Protein AF-A0A8J5GT29-F1 (afdb_monomer)

Mean predicted aligned error: 20.2 Å

Organism: Zingiber officinale (NCBI:txid94328)

Secondary structure (DSSP, 8-state):
------------------------------------S----TTHHHHHHHHHHHHHHHHHHHHHHHHHHHHHHHHHHHHHHHHHHTT----SSHHHHHHHHHHHHHHHHHHHHHHHHHHHHHHHHHHHHHHHHHHHHHHHHHHHHHHHTPPPPHHHHHHHHHHHHHHHHHHHHHHHHHHHHHHHHHHHHHHHTTSSSP--S--GGG--SS--HHHHHHHHHHHHHHHHHHHHHHHHHHHHHHHHHHHHS--------HHHHHHHHHHHHH----------------SS-HHHHHHHHHHHHTT-

InterPro domains:
  IPR010746 Commelina yellow mottle virus, Orf1 [PF07028] (106-185)

Solvent-accessible surface area (backbone atoms only — not comparable to full-atom values): 18582 Å² total; per-residue (Å²): 136,90,85,87,83,86,88,86,89,81,86,81,81,81,78,83,78,79,77,83,72,76,82,81,86,76,77,79,84,76,68,82,76,76,70,90,65,74,90,80,69,84,51,63,68,58,54,51,49,52,51,53,50,53,54,49,53,50,53,52,51,54,51,51,52,51,53,52,52,53,52,48,52,53,48,52,51,52,51,53,48,55,58,51,52,76,75,52,88,81,89,79,75,64,76,77,52,50,60,58,53,52,51,51,52,51,51,54,50,52,53,49,54,51,50,54,52,51,52,54,52,50,52,52,52,52,51,53,50,52,50,51,51,54,50,51,52,51,49,52,52,50,52,50,51,52,60,74,64,50,75,74,49,73,65,59,46,52,54,47,49,52,54,60,66,47,51,60,57,54,51,51,53,50,50,51,52,52,52,52,54,49,52,52,50,52,29,41,58,62,33,34,77,76,49,72,78,50,40,70,100,66,60,61,88,75,58,85,79,84,67,56,55,67,58,50,52,52,38,29,49,51,33,51,51,48,47,50,52,57,49,49,58,49,48,54,54,46,52,53,50,50,52,51,50,53,63,72,55,56,82,80,77,72,73,69,59,66,67,59,58,48,53,50,50,53,55,52,62,72,58,63,81,78,71,80,79,79,76,74,91,66,84,82,85,66,99,60,65,70,69,56,57,54,52,51,53,53,57,56,66,75,74,110

Sequence (304 aa):
MGGSNSTASGQAQQQSSFISGEPYHFLAQYKEVSCSHGPWVCTTHEEDARRHFADIEKTVADQLIHNILELKLIHDIKEADFSIRGEHSKGLYFKDVLPSVTAVKTSLFNTFLQLQNTIQNMEQIEELKGENLRLSEALLNLTKEVLENKPLTKRQLEDLIIKITERPKQVEQQALQLSEDLKQKEALQATEGIESPAVGFCKPADYKGGISSNNILIKQANTQIQLLVTILEKLESLEERVKKLEANEAPVQQTLPDEIIKNLSERIQAISIHEKPKESKGRLRVFTDPFQILKEEQAKTVKK

pLDDT: mean 76.16, std 18.23, range [36.59, 98.06]

Structure (mmCIF, N/CA/C/O backbone):
data_AF-A0A8J5GT29-F1
#
_entry.id   AF-A0A8J5GT29-F1
#
loop_
_atom_site.group_PDB
_atom_site.id
_atom_site.type_symbol
_atom_site.label_atom_id
_atom_site.label_alt_id
_atom_site.label_comp_id
_atom_site.label_asym_id
_atom_site.label_entity_id
_atom_site.label_seq_id
_atom_site.pdbx_PDB_ins_code
_atom_site.Cartn_x
_atom_site.Cartn_y
_atom_site.Cartn_z
_atom_site.occupancy
_atom_site.B_iso_or_equiv
_atom_site.auth_seq_id
_atom_site.auth_comp_id
_atom_site.auth_asym_id
_atom_site.auth_atom_id
_atom_site.pdbx_PDB_model_num
ATOM 1 N N . MET A 1 1 ? 54.755 -50.000 22.649 1.00 44.94 1 MET A N 1
ATOM 2 C CA . MET A 1 1 ? 55.580 -49.149 21.765 1.00 44.94 1 MET A CA 1
ATOM 3 C C . MET A 1 1 ? 54.592 -48.293 20.983 1.00 44.94 1 MET A C 1
ATOM 5 O O . MET A 1 1 ? 53.888 -48.845 20.161 1.00 44.94 1 MET A O 1
ATOM 9 N N . GLY A 1 2 ? 54.263 -47.059 21.357 1.00 38.09 2 GLY A N 1
ATOM 10 C CA . GLY A 1 2 ? 55.140 -45.964 21.771 1.00 38.09 2 GLY A CA 1
ATOM 11 C C . GLY A 1 2 ? 55.498 -45.167 20.515 1.00 38.09 2 GLY A C 1
ATOM 12 O O . GLY A 1 2 ? 56.303 -45.656 19.735 1.00 38.09 2 GLY A O 1
ATOM 13 N N . GLY A 1 3 ? 54.870 -44.007 20.296 1.00 39.72 3 GLY A N 1
ATOM 14 C CA . GLY A 1 3 ? 55.130 -43.189 19.105 1.00 39.72 3 GLY A CA 1
ATOM 15 C C . GLY A 1 3 ? 54.095 -42.098 18.836 1.00 39.72 3 GLY A C 1
ATOM 16 O O . GLY A 1 3 ? 53.351 -42.165 17.868 1.00 39.72 3 GLY A O 1
ATOM 17 N N . SER A 1 4 ? 54.047 -41.122 19.731 1.00 43.38 4 SER A N 1
ATOM 18 C CA . SER A 1 4 ? 53.395 -39.813 19.632 1.00 43.38 4 SER A CA 1
ATOM 19 C C . SER A 1 4 ? 53.983 -38.915 18.531 1.00 43.38 4 SER A C 1
ATOM 21 O O . SER A 1 4 ? 55.179 -39.006 18.276 1.00 43.38 4 SER A O 1
ATOM 23 N N . ASN A 1 5 ? 53.171 -38.004 17.966 1.00 44.00 5 ASN A N 1
ATOM 24 C CA . ASN A 1 5 ? 53.528 -36.588 17.734 1.00 44.00 5 ASN A CA 1
ATOM 25 C C . ASN A 1 5 ? 52.322 -35.734 17.270 1.00 44.00 5 ASN A C 1
ATOM 27 O O . ASN A 1 5 ? 51.895 -35.769 16.123 1.00 44.00 5 ASN A O 1
ATOM 31 N N . SER A 1 6 ? 51.751 -35.029 18.248 1.00 42.03 6 SER A N 1
ATOM 32 C CA . SER A 1 6 ? 51.521 -33.575 18.338 1.00 42.03 6 SER A CA 1
ATOM 33 C C . SER A 1 6 ? 51.340 -32.658 17.103 1.00 42.03 6 SER A C 1
ATOM 35 O O . SER A 1 6 ? 52.168 -32.596 16.199 1.00 42.03 6 SER A O 1
ATOM 37 N N . THR A 1 7 ? 50.376 -31.741 17.311 1.00 42.34 7 THR A N 1
ATOM 38 C CA . THR A 1 7 ? 50.328 -30.292 16.982 1.00 42.34 7 THR A CA 1
ATOM 39 C C . THR A 1 7 ? 50.005 -29.821 15.560 1.00 42.34 7 THR A C 1
ATOM 41 O O . THR A 1 7 ? 50.875 -29.765 14.703 1.00 42.34 7 THR A O 1
ATOM 44 N N . ALA A 1 8 ? 48.798 -29.259 15.400 1.00 41.81 8 ALA A N 1
ATOM 45 C CA . ALA A 1 8 ? 48.593 -27.995 14.685 1.00 41.81 8 ALA A CA 1
ATOM 46 C C . ALA A 1 8 ? 47.339 -27.276 15.218 1.00 41.81 8 ALA A C 1
ATOM 48 O O . ALA A 1 8 ? 46.200 -27.676 14.994 1.00 41.81 8 ALA A O 1
ATOM 49 N N . SER A 1 9 ? 47.602 -26.219 15.978 1.00 43.66 9 SER A N 1
ATOM 50 C CA . SER A 1 9 ? 46.699 -25.161 16.419 1.00 43.66 9 SER A CA 1
ATOM 51 C C . SER A 1 9 ? 46.294 -24.251 15.256 1.00 43.66 9 SER A C 1
ATOM 53 O O . SER A 1 9 ? 47.146 -23.889 14.448 1.00 43.66 9 SER A O 1
ATOM 55 N N . GLY A 1 10 ? 45.041 -23.794 15.229 1.00 39.03 10 GLY A N 1
ATOM 56 C CA . GLY A 1 10 ? 44.586 -22.781 14.274 1.00 39.03 10 GLY A CA 1
ATOM 57 C C . GLY A 1 10 ? 43.183 -22.259 14.573 1.00 39.03 10 GLY A C 1
ATOM 58 O O . GLY A 1 10 ? 42.277 -22.434 13.768 1.00 39.03 10 GLY A O 1
ATOM 59 N N . GLN A 1 11 ? 42.987 -21.638 15.741 1.00 42.84 11 GLN A N 1
ATOM 60 C CA . GLN A 1 11 ? 41.827 -20.779 15.995 1.00 42.84 11 GLN A CA 1
ATOM 61 C C . GLN A 1 11 ? 42.079 -19.415 15.340 1.00 42.84 11 GLN A C 1
ATOM 63 O O . GLN A 1 11 ? 42.916 -18.648 15.809 1.00 42.84 11 GLN A O 1
ATOM 68 N N . ALA A 1 12 ? 41.350 -19.107 14.268 1.00 43.03 12 ALA A N 1
ATOM 69 C CA . ALA A 1 12 ? 41.261 -17.754 13.734 1.00 43.03 12 ALA A CA 1
ATOM 70 C C . ALA A 1 12 ? 40.085 -17.032 14.408 1.00 43.03 12 ALA A C 1
ATOM 72 O O . ALA A 1 12 ? 38.926 -17.204 14.037 1.00 43.03 12 ALA A O 1
ATOM 73 N N . GLN A 1 13 ? 40.401 -16.226 15.424 1.00 42.81 13 GLN A N 1
ATOM 74 C CA . GLN A 1 13 ? 39.555 -15.128 15.883 1.00 42.81 13 GLN A CA 1
ATOM 75 C C . GLN A 1 13 ? 39.430 -14.105 14.746 1.00 42.81 13 GLN A C 1
ATOM 77 O O . GLN A 1 13 ? 40.381 -13.382 14.458 1.00 42.81 13 GLN A O 1
ATOM 82 N N . GLN A 1 14 ? 38.258 -14.007 14.117 1.00 44.50 14 GLN A N 1
ATOM 83 C CA . GLN A 1 14 ? 37.898 -12.805 13.367 1.00 44.50 14 GLN A CA 1
ATOM 84 C C . GLN A 1 14 ? 37.476 -11.730 14.369 1.00 44.50 14 GLN A C 1
ATOM 86 O O . GLN A 1 14 ? 36.382 -11.751 14.929 1.00 44.50 14 GLN A O 1
ATOM 91 N N . GLN A 1 15 ? 38.403 -10.810 14.624 1.00 41.59 15 GLN A N 1
ATOM 92 C CA . GLN A 1 15 ? 38.136 -9.542 15.281 1.00 41.59 15 GLN A CA 1
ATOM 93 C C . GLN A 1 15 ? 37.288 -8.683 14.337 1.00 41.59 15 GLN A C 1
ATOM 95 O O . GLN A 1 15 ? 37.745 -8.281 13.269 1.00 41.59 15 GLN A O 1
ATOM 100 N N . SER A 1 16 ? 36.050 -8.397 14.740 1.00 44.75 16 SER A N 1
ATOM 101 C CA . SER A 1 16 ? 35.233 -7.342 14.150 1.00 44.75 16 SER A CA 1
ATOM 102 C C . SER A 1 16 ? 35.777 -5.987 14.611 1.00 44.75 16 SER A C 1
ATOM 104 O O . SER A 1 16 ? 35.411 -5.479 15.674 1.00 44.75 16 SER A O 1
ATOM 106 N N . SER A 1 17 ? 36.676 -5.396 13.831 1.00 40.16 17 SER A N 1
ATOM 107 C CA . SER A 1 17 ? 36.997 -3.979 13.951 1.00 40.16 17 SER A CA 1
ATOM 108 C C . SER A 1 17 ? 35.837 -3.170 13.372 1.00 40.16 17 SER A C 1
ATOM 110 O O . SER A 1 17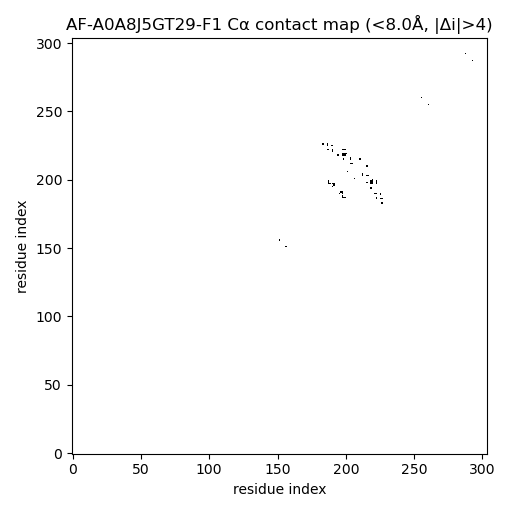 ? 35.680 -2.991 12.167 1.00 40.16 17 SER A O 1
ATOM 112 N N . PHE A 1 18 ? 34.993 -2.703 14.286 1.00 36.59 18 PHE A N 1
ATOM 113 C CA . PHE A 1 18 ? 34.003 -1.660 14.076 1.00 36.59 18 PHE A CA 1
ATOM 114 C C . PHE A 1 18 ? 34.746 -0.384 13.644 1.00 36.59 18 PHE A C 1
ATOM 116 O O . PHE A 1 18 ? 35.335 0.313 14.469 1.00 36.59 18 PHE A O 1
ATOM 123 N N . ILE A 1 19 ? 34.778 -0.096 12.343 1.00 41.09 19 ILE A N 1
ATOM 124 C CA . ILE A 1 19 ? 35.184 1.221 11.852 1.00 41.09 19 ILE A CA 1
ATOM 125 C C . ILE A 1 19 ? 34.002 2.151 12.122 1.00 41.09 19 ILE A C 1
ATOM 127 O O . ILE A 1 19 ? 32.996 2.128 11.415 1.00 41.09 19 ILE A O 1
ATOM 131 N N . SER A 1 20 ? 34.115 2.952 13.180 1.00 44.53 20 SER A N 1
ATOM 132 C CA . SER A 1 20 ? 33.295 4.141 13.388 1.00 44.53 20 SER A CA 1
ATOM 133 C C . SER A 1 20 ? 33.640 5.155 12.296 1.00 44.53 20 SER A C 1
ATOM 135 O O . SER A 1 20 ? 34.499 6.017 12.476 1.00 44.53 20 SER A O 1
ATOM 137 N N . GLY A 1 21 ? 33.021 4.986 11.129 1.00 37.66 21 GLY A N 1
ATOM 138 C CA . GLY A 1 21 ? 33.003 5.985 10.075 1.00 37.66 21 GLY A CA 1
ATOM 139 C C . GLY A 1 21 ? 32.145 7.156 10.531 1.00 37.66 21 GLY A C 1
ATOM 140 O O . GLY A 1 21 ? 30.967 6.986 10.844 1.00 37.66 21 GLY A O 1
ATOM 141 N N . GLU A 1 22 ? 32.770 8.323 10.619 1.00 41.34 22 GLU A N 1
ATOM 142 C CA . GLU A 1 22 ? 32.119 9.600 10.879 1.00 41.34 22 GLU A CA 1
ATOM 143 C C . GLU A 1 22 ? 30.904 9.805 9.953 1.00 41.34 22 GLU A C 1
ATOM 145 O O . GLU A 1 22 ? 30.931 9.396 8.786 1.00 41.34 22 GLU A O 1
ATOM 150 N N . PRO A 1 23 ? 29.821 10.436 10.438 1.00 44.81 23 PRO A N 1
ATOM 151 C CA . PRO A 1 23 ? 28.668 10.708 9.605 1.00 44.81 23 PRO A CA 1
ATOM 152 C C . PRO A 1 23 ? 29.061 11.768 8.577 1.00 44.81 23 PRO A C 1
ATOM 154 O O . PRO A 1 23 ? 29.289 12.929 8.919 1.00 44.81 23 PRO A O 1
ATOM 157 N N . TYR A 1 24 ? 29.119 11.368 7.307 1.00 40.00 24 TYR A N 1
ATOM 158 C CA . TYR A 1 24 ? 29.181 12.284 6.177 1.00 40.00 24 TYR A CA 1
ATOM 159 C C . TYR A 1 24 ? 27.975 13.233 6.237 1.00 40.00 24 TYR A C 1
ATOM 161 O O . TYR A 1 24 ? 26.887 12.941 5.742 1.00 40.00 24 TYR A O 1
ATOM 169 N N . HIS A 1 25 ? 28.187 14.403 6.835 1.00 43.41 25 HIS A N 1
ATOM 170 C CA . HIS A 1 25 ? 27.397 15.606 6.617 1.00 43.41 25 HIS A CA 1
ATOM 171 C C . HIS A 1 25 ? 27.642 16.075 5.176 1.00 43.41 25 HIS A C 1
ATOM 173 O O . HIS A 1 25 ? 28.368 17.028 4.917 1.00 43.41 25 HIS A O 1
ATOM 179 N N . PHE A 1 26 ? 27.040 15.374 4.218 1.00 40.03 26 PHE A N 1
ATOM 180 C CA . PHE A 1 26 ? 26.958 15.800 2.823 1.00 40.03 26 PHE A CA 1
ATOM 181 C C . PHE A 1 26 ? 25.486 15.906 2.419 1.00 40.03 26 PHE A C 1
ATOM 183 O O . PHE A 1 26 ? 25.016 15.297 1.465 1.00 40.03 26 PHE A O 1
ATOM 190 N N . LEU A 1 27 ? 24.725 16.676 3.200 1.00 41.81 27 LEU A N 1
ATOM 191 C CA . LEU A 1 27 ? 23.423 17.173 2.782 1.00 41.81 27 LEU A CA 1
ATOM 192 C C . LEU A 1 27 ? 23.551 18.654 2.436 1.00 41.81 27 LEU A C 1
ATOM 194 O O . LEU A 1 27 ? 23.636 19.516 3.303 1.00 41.81 27 LEU A O 1
ATOM 198 N N . ALA A 1 28 ? 23.524 18.888 1.128 1.00 47.00 28 ALA A N 1
ATOM 199 C CA . ALA A 1 28 ? 22.705 19.912 0.503 1.00 47.00 28 ALA A CA 1
ATOM 200 C C . ALA A 1 28 ? 22.909 21.357 0.992 1.00 47.00 28 ALA A C 1
ATOM 202 O O . ALA A 1 28 ? 22.059 21.946 1.652 1.00 47.00 28 ALA A O 1
ATOM 203 N N . GLN A 1 29 ? 23.957 21.990 0.472 1.00 36.81 29 GLN A N 1
ATOM 204 C CA . GLN A 1 29 ? 23.777 23.310 -0.133 1.00 36.81 29 GLN A CA 1
ATOM 205 C C . GLN A 1 29 ? 23.734 23.146 -1.655 1.00 36.81 29 GLN A C 1
ATOM 207 O O . GLN A 1 29 ? 24.632 23.574 -2.372 1.00 36.81 29 GLN A O 1
ATOM 212 N N . TYR A 1 30 ? 22.659 22.533 -2.163 1.00 40.34 30 TYR A N 1
ATOM 213 C CA . TYR A 1 30 ? 22.199 22.883 -3.503 1.00 40.34 30 TYR A CA 1
ATOM 214 C C . TYR A 1 30 ? 21.600 24.277 -3.382 1.00 40.34 30 TYR A C 1
ATOM 216 O O . TYR A 1 30 ? 20.422 24.467 -3.095 1.00 40.34 30 TYR A O 1
ATOM 224 N N . LYS A 1 31 ? 22.472 25.272 -3.518 1.00 37.53 31 LYS A N 1
ATOM 225 C CA . LYS A 1 31 ? 22.057 26.608 -3.899 1.00 37.53 31 LYS A CA 1
ATOM 226 C C . LYS A 1 31 ? 21.389 26.417 -5.255 1.00 37.53 31 LYS A C 1
ATOM 228 O O . LYS A 1 31 ? 22.060 26.006 -6.200 1.00 37.53 31 LYS A O 1
ATOM 233 N N . GLU A 1 32 ? 20.078 26.621 -5.320 1.00 41.53 32 GLU A N 1
ATOM 234 C CA . GLU A 1 32 ? 19.363 26.767 -6.582 1.00 41.53 32 GLU A CA 1
ATOM 235 C C . GLU A 1 32 ? 20.039 27.905 -7.349 1.00 41.53 32 GLU A C 1
ATOM 237 O O . GLU A 1 32 ? 19.753 29.088 -7.161 1.00 41.53 32 GLU A O 1
ATOM 242 N N . VAL A 1 33 ? 21.003 27.546 -8.193 1.00 39.34 33 VAL A N 1
ATOM 243 C CA . VAL A 1 33 ? 21.401 28.384 -9.307 1.00 39.34 33 VAL A CA 1
ATOM 244 C C . VAL A 1 33 ? 20.243 28.247 -10.276 1.00 39.34 33 VAL A C 1
ATOM 246 O O . VAL A 1 33 ? 20.191 27.339 -11.102 1.00 39.34 33 VAL A O 1
ATOM 249 N N . SER A 1 34 ? 19.252 29.114 -10.097 1.00 39.97 34 SER A N 1
ATOM 250 C CA . SER A 1 34 ? 18.272 29.409 -11.124 1.00 39.97 34 SER A CA 1
ATOM 251 C C . SER A 1 34 ? 19.043 29.974 -12.315 1.00 39.97 34 SER A C 1
ATOM 253 O O . SER A 1 34 ? 19.287 31.173 -12.432 1.00 39.97 34 SER A O 1
ATOM 255 N N . CYS A 1 35 ? 19.491 29.081 -13.197 1.00 40.56 35 CYS A N 1
ATOM 256 C CA . CYS A 1 35 ? 19.899 29.450 -14.537 1.00 40.56 35 CYS A CA 1
ATOM 257 C C . CYS A 1 35 ? 18.653 30.004 -15.227 1.00 40.56 35 CYS A C 1
ATOM 259 O O . CYS A 1 35 ? 17.819 29.271 -15.746 1.00 40.56 35 CYS A O 1
ATOM 261 N N . SER A 1 36 ? 18.531 31.326 -15.217 1.00 42.34 36 SER A N 1
ATOM 262 C CA . SER A 1 36 ? 17.512 32.118 -15.909 1.00 42.34 36 SER A CA 1
ATOM 263 C C . SER A 1 36 ? 17.640 32.076 -17.439 1.00 42.34 36 SER A C 1
ATOM 265 O O . SER A 1 36 ? 17.135 32.952 -18.133 1.00 42.34 36 SER A O 1
ATOM 267 N N . HIS A 1 37 ? 18.314 31.067 -17.986 1.00 46.31 37 HIS A N 1
ATOM 268 C CA . HIS A 1 37 ? 18.580 30.918 -19.407 1.00 46.31 37 HIS A CA 1
ATOM 269 C C . HIS A 1 37 ? 18.065 29.566 -19.869 1.00 46.31 37 HIS A C 1
ATOM 271 O O . HIS A 1 37 ? 18.830 28.617 -19.831 1.00 46.31 37 HIS A O 1
ATOM 277 N N . GLY A 1 38 ? 16.790 29.544 -20.280 1.00 55.75 38 GLY A N 1
ATOM 278 C CA . GLY A 1 38 ? 16.158 28.693 -21.301 1.00 55.75 38 GLY A CA 1
ATOM 279 C C . GLY A 1 38 ? 16.526 27.201 -21.426 1.00 55.75 38 GLY A C 1
ATOM 280 O O . GLY A 1 38 ? 17.460 26.689 -20.827 1.00 55.75 38 GLY A O 1
ATOM 281 N N . PRO A 1 39 ? 15.798 26.446 -22.259 1.00 47.19 39 PRO A N 1
ATOM 282 C CA . PRO A 1 39 ? 16.186 25.086 -22.596 1.00 47.19 39 PRO A CA 1
ATOM 283 C C . PRO A 1 39 ? 17.406 25.151 -23.526 1.00 47.19 39 PRO A C 1
ATOM 285 O O . PRO A 1 39 ? 17.256 25.113 -24.742 1.00 47.19 39 PRO A O 1
ATOM 288 N N . TRP A 1 40 ? 18.619 25.288 -22.984 1.00 46.00 40 TRP A N 1
ATOM 289 C CA . TRP A 1 40 ? 19.854 25.089 -23.750 1.00 46.00 40 TRP A CA 1
ATOM 290 C C . TRP A 1 40 ? 20.090 23.591 -23.939 1.00 46.00 40 TRP A C 1
ATOM 292 O O . TRP A 1 40 ? 20.819 22.916 -23.221 1.00 46.00 40 TRP A O 1
ATOM 302 N N . VAL A 1 41 ? 19.332 23.095 -24.907 1.00 48.56 41 VAL A N 1
ATOM 303 C CA . VAL A 1 41 ? 19.619 22.029 -25.856 1.00 48.56 41 VAL A CA 1
ATOM 304 C C . VAL A 1 41 ? 21.056 21.469 -25.772 1.00 48.56 41 VAL A C 1
ATOM 306 O O . VAL A 1 41 ? 22.002 22.054 -26.290 1.00 48.56 41 VAL A O 1
ATOM 309 N N . CYS A 1 42 ? 21.211 20.277 -25.190 1.00 46.94 42 CYS A N 1
ATOM 310 C CA . CYS A 1 42 ? 22.429 19.457 -25.269 1.00 46.94 42 CYS A CA 1
ATOM 311 C C . CYS A 1 42 ? 22.561 18.716 -26.624 1.00 46.94 42 CYS A C 1
ATOM 313 O O . CYS A 1 42 ? 23.069 17.601 -26.657 1.00 46.94 42 CYS A O 1
ATOM 315 N N . THR A 1 43 ? 22.079 19.279 -27.741 1.00 54.78 43 THR A N 1
ATOM 316 C CA . THR A 1 43 ? 22.133 18.613 -29.065 1.00 54.78 43 THR A CA 1
ATOM 317 C C . THR A 1 43 ? 23.415 18.898 -29.834 1.00 54.78 43 THR A C 1
ATOM 319 O O . THR A 1 43 ? 23.706 18.191 -30.793 1.00 54.78 43 THR A O 1
ATOM 322 N N . THR A 1 44 ? 24.215 19.886 -29.422 1.00 61.03 44 THR A N 1
ATOM 323 C CA . THR A 1 44 ? 25.391 20.309 -30.199 1.00 61.03 44 THR A CA 1
ATOM 324 C C . THR A 1 44 ? 26.442 19.205 -30.311 1.00 61.03 44 THR A C 1
ATOM 326 O O . THR A 1 44 ? 26.956 18.963 -31.396 1.00 61.03 44 THR A O 1
ATOM 329 N N . HIS A 1 45 ? 26.692 18.448 -29.239 1.00 64.25 45 HIS A N 1
ATOM 330 C CA . HIS A 1 45 ? 27.674 17.359 -29.273 1.00 64.25 45 HIS A CA 1
ATOM 331 C C . HIS A 1 45 ? 27.226 16.141 -30.093 1.00 64.25 45 HIS A C 1
ATOM 333 O O . HIS A 1 45 ? 28.066 15.479 -30.701 1.00 64.25 45 HIS A O 1
ATOM 339 N N . GLU A 1 46 ? 25.928 15.835 -30.127 1.00 66.88 46 GLU A N 1
ATOM 340 C CA . GLU A 1 46 ? 25.418 14.704 -30.908 1.00 66.88 46 GLU A CA 1
ATOM 341 C C . GLU A 1 46 ? 25.344 15.048 -32.402 1.00 66.88 46 GLU A C 1
ATOM 343 O O . GLU A 1 46 ? 25.713 14.231 -33.247 1.00 66.88 46 GLU A O 1
ATOM 348 N N . GLU A 1 47 ? 24.927 16.270 -32.740 1.00 73.88 47 GLU A N 1
ATOM 349 C CA . GLU A 1 47 ? 24.918 16.752 -34.123 1.00 73.88 47 GLU A CA 1
ATOM 350 C C . GLU A 1 47 ? 26.333 16.861 -34.704 1.00 73.88 47 GLU A C 1
ATOM 352 O O . GLU A 1 47 ? 26.553 16.439 -35.842 1.00 73.88 47 GLU A O 1
ATOM 357 N N . ASP A 1 48 ? 27.303 17.343 -33.923 1.00 75.56 48 ASP A N 1
ATOM 358 C CA . ASP A 1 48 ? 28.703 17.404 -34.351 1.00 75.56 48 ASP A CA 1
ATOM 359 C C . ASP A 1 48 ? 29.301 16.003 -34.532 1.00 75.56 48 ASP A C 1
ATOM 361 O O . ASP A 1 48 ? 29.986 15.749 -35.525 1.00 75.56 48 ASP A O 1
ATOM 365 N N . ALA A 1 49 ? 28.981 15.050 -33.647 1.00 70.38 49 ALA A N 1
ATOM 366 C CA . ALA A 1 49 ? 29.394 13.659 -33.821 1.00 70.38 49 ALA A CA 1
ATOM 367 C C . ALA A 1 49 ? 28.807 13.055 -35.108 1.00 70.38 49 ALA A C 1
ATOM 369 O O . ALA A 1 49 ? 29.537 12.433 -35.879 1.00 70.38 49 ALA A O 1
ATOM 370 N N . ARG A 1 50 ? 27.515 13.279 -35.392 1.00 75.94 50 ARG A N 1
ATOM 371 C CA . ARG A 1 50 ? 26.869 12.800 -36.627 1.00 75.94 50 ARG A CA 1
ATOM 372 C C . ARG A 1 50 ? 27.499 13.398 -37.884 1.00 75.94 50 ARG A C 1
ATOM 374 O O . ARG A 1 50 ? 27.701 12.667 -38.850 1.00 75.94 50 ARG A O 1
ATOM 381 N N . ARG A 1 51 ? 27.842 14.691 -37.877 1.00 79.69 51 ARG A N 1
ATOM 382 C CA . ARG A 1 51 ? 28.556 15.332 -38.997 1.00 79.69 51 ARG A CA 1
ATOM 383 C C . ARG A 1 51 ? 29.941 14.729 -39.202 1.00 79.69 51 ARG A C 1
ATOM 385 O O . ARG A 1 51 ? 30.277 14.376 -40.326 1.00 79.69 51 ARG A O 1
ATOM 392 N N . HIS A 1 52 ? 30.699 14.528 -38.125 1.00 75.94 52 HIS A N 1
ATOM 393 C CA . HIS A 1 52 ? 32.005 13.879 -38.208 1.00 75.94 52 HIS A CA 1
ATOM 394 C C . HIS A 1 52 ? 31.920 12.447 -38.751 1.00 75.94 52 HIS A C 1
ATOM 396 O O . HIS A 1 52 ? 32.750 12.068 -39.574 1.00 75.94 52 HIS A O 1
ATOM 402 N N . 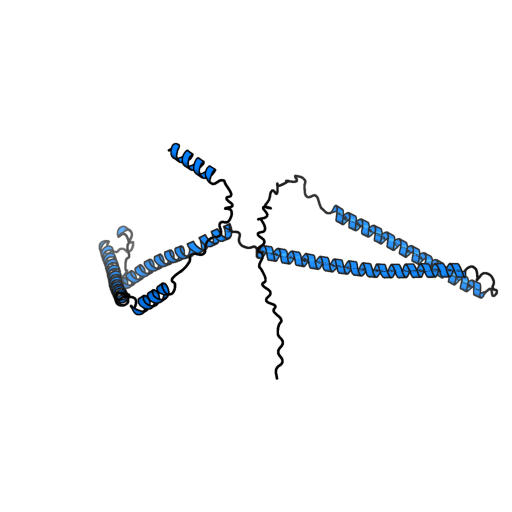PHE A 1 53 ? 30.914 11.662 -38.350 1.00 73.12 53 PHE A N 1
ATOM 403 C CA . PHE A 1 53 ? 30.703 10.326 -38.916 1.00 73.12 53 PHE A CA 1
ATOM 404 C C . PHE A 1 53 ? 30.357 10.376 -40.408 1.00 73.12 53 PHE A C 1
ATOM 406 O O . PHE A 1 53 ? 30.945 9.621 -41.177 1.00 73.12 53 PHE A O 1
ATOM 413 N N . ALA A 1 54 ? 29.487 11.296 -40.833 1.00 80.25 54 ALA A N 1
ATOM 414 C CA . ALA A 1 54 ? 29.142 11.462 -42.245 1.00 80.25 54 ALA A CA 1
ATOM 415 C C . ALA A 1 54 ? 30.357 11.863 -43.110 1.00 80.25 54 ALA A C 1
ATOM 417 O O . ALA A 1 54 ? 30.527 11.354 -44.219 1.00 80.25 54 ALA A O 1
ATOM 418 N N . ASP A 1 55 ? 31.239 12.728 -42.599 1.00 83.00 55 ASP A N 1
ATOM 419 C CA . ASP A 1 55 ? 32.473 13.113 -43.295 1.00 83.00 55 ASP A CA 1
ATOM 420 C C . ASP A 1 55 ? 33.467 11.943 -43.407 1.00 83.00 55 ASP A C 1
ATOM 422 O O . ASP A 1 55 ? 34.124 11.773 -44.441 1.00 83.00 55 ASP A O 1
ATOM 426 N N . ILE A 1 56 ? 33.554 11.098 -42.373 1.00 77.12 56 ILE A N 1
ATOM 427 C CA . ILE A 1 56 ? 34.366 9.874 -42.402 1.00 77.12 56 ILE A CA 1
ATOM 428 C C . ILE A 1 56 ? 33.796 8.878 -43.419 1.00 77.12 56 ILE A C 1
ATOM 430 O O . ILE A 1 56 ? 34.553 8.374 -44.247 1.00 77.12 56 ILE A O 1
ATOM 434 N N . GLU A 1 57 ? 32.482 8.625 -43.408 1.00 76.38 57 GLU A N 1
ATOM 435 C CA . GLU A 1 57 ? 31.818 7.736 -44.374 1.00 76.38 57 GLU A CA 1
ATOM 436 C C . GLU A 1 57 ? 32.069 8.184 -45.813 1.00 76.38 57 GLU A C 1
ATOM 438 O O . GLU A 1 57 ? 32.437 7.372 -46.665 1.00 76.38 57 GLU A O 1
ATOM 443 N N . LYS A 1 58 ? 31.951 9.490 -46.071 1.00 86.31 58 LYS A N 1
ATOM 444 C CA . LYS A 1 58 ? 32.248 10.069 -47.380 1.00 86.31 58 LYS A CA 1
ATOM 445 C C . LYS A 1 58 ? 33.708 9.852 -47.781 1.00 86.31 58 LYS A C 1
ATOM 447 O O . LYS A 1 58 ? 33.972 9.402 -48.890 1.00 86.31 58 LYS A O 1
ATOM 452 N N . THR A 1 59 ? 34.650 10.109 -46.874 1.00 83.62 59 THR A N 1
ATOM 453 C CA . THR A 1 59 ? 36.088 9.933 -47.141 1.00 83.62 59 THR A CA 1
ATOM 454 C C . THR A 1 59 ? 36.430 8.472 -47.453 1.00 83.62 59 THR A C 1
ATOM 456 O O . THR A 1 59 ? 37.204 8.189 -48.368 1.00 83.62 59 THR A O 1
ATOM 459 N N . VAL A 1 60 ? 35.829 7.525 -46.726 1.00 76.75 60 VAL A N 1
ATOM 460 C CA . VAL A 1 60 ? 36.009 6.086 -46.967 1.00 76.75 60 VAL A CA 1
ATOM 461 C C . VAL A 1 60 ? 35.406 5.673 -48.311 1.00 76.75 60 VAL A C 1
ATOM 463 O O . VAL A 1 60 ? 36.047 4.933 -49.060 1.00 76.75 60 VAL A O 1
ATOM 466 N N . ALA A 1 61 ? 34.211 6.168 -48.645 1.00 77.56 61 ALA A N 1
ATOM 467 C CA . ALA A 1 61 ? 33.572 5.907 -49.932 1.00 77.56 61 ALA A CA 1
ATOM 468 C C . ALA A 1 61 ? 34.413 6.437 -51.105 1.00 77.56 61 ALA A C 1
ATOM 470 O O . ALA A 1 61 ? 34.643 5.707 -52.071 1.00 77.56 61 ALA A O 1
ATOM 471 N N . ASP A 1 62 ? 34.938 7.658 -50.991 1.00 81.19 62 ASP A N 1
ATOM 472 C CA . ASP A 1 62 ? 35.802 8.269 -52.004 1.00 81.19 62 ASP A CA 1
ATOM 473 C C . ASP A 1 62 ? 37.097 7.455 -52.202 1.00 81.19 62 ASP A C 1
ATOM 475 O O . ASP A 1 62 ? 37.501 7.188 -53.339 1.00 81.19 62 ASP A O 1
ATOM 479 N N . GLN A 1 63 ? 37.711 6.965 -51.117 1.00 80.44 63 GLN A N 1
ATOM 480 C CA . GLN A 1 63 ? 38.898 6.105 -51.193 1.00 80.44 63 GLN A CA 1
ATOM 481 C C . GLN A 1 63 ? 38.597 4.742 -51.843 1.00 80.44 63 GLN A C 1
ATOM 483 O O . GLN A 1 63 ? 39.401 4.234 -52.627 1.00 80.44 63 GLN A O 1
ATOM 488 N N . LEU A 1 64 ? 37.440 4.145 -51.547 1.00 75.94 64 LEU A N 1
ATOM 489 C CA . LEU A 1 64 ? 36.986 2.897 -52.170 1.00 75.94 64 LEU A CA 1
ATOM 490 C C . LEU A 1 64 ? 36.775 3.065 -53.675 1.00 75.94 64 LEU A C 1
ATOM 492 O O . LEU A 1 64 ? 37.247 2.238 -54.455 1.00 75.94 64 LEU A O 1
ATOM 496 N N . ILE A 1 65 ? 36.117 4.151 -54.087 1.00 81.75 65 ILE A N 1
ATOM 497 C CA . ILE A 1 65 ? 35.915 4.484 -55.501 1.00 81.75 65 ILE A CA 1
ATOM 498 C C . ILE A 1 65 ? 37.267 4.648 -56.201 1.00 81.75 65 ILE A C 1
ATOM 500 O O . ILE A 1 65 ? 37.471 4.062 -57.265 1.00 81.75 65 ILE A O 1
ATOM 504 N N . HIS A 1 66 ? 38.207 5.375 -55.591 1.00 80.31 66 HIS A N 1
ATOM 505 C CA . HIS A 1 66 ? 39.556 5.539 -56.131 1.00 80.31 66 HIS A CA 1
ATOM 506 C C . HIS A 1 66 ? 40.253 4.188 -56.352 1.00 80.31 66 HIS A C 1
ATOM 508 O O . HIS A 1 66 ? 40.742 3.909 -57.446 1.00 80.31 66 HIS A O 1
ATOM 514 N N . ASN A 1 67 ? 40.224 3.305 -55.352 1.00 76.62 67 ASN A N 1
ATOM 515 C CA . ASN A 1 67 ? 40.842 1.981 -55.447 1.00 76.62 67 ASN A CA 1
ATOM 516 C C . ASN A 1 67 ? 40.179 1.103 -56.527 1.00 76.62 67 ASN A C 1
ATOM 518 O O . ASN A 1 67 ? 40.865 0.374 -57.244 1.00 76.62 67 ASN A O 1
ATOM 522 N N . ILE A 1 68 ? 38.852 1.176 -56.684 1.00 77.75 68 ILE A N 1
ATOM 523 C CA . ILE A 1 68 ? 38.127 0.457 -57.747 1.00 77.75 68 ILE A CA 1
ATOM 524 C C . ILE A 1 68 ? 38.557 0.959 -59.131 1.00 77.75 68 ILE A C 1
ATOM 526 O O . ILE A 1 68 ? 38.765 0.153 -60.042 1.00 77.75 68 ILE A O 1
ATOM 530 N N . LEU A 1 69 ? 38.715 2.275 -59.297 1.00 78.62 69 LEU A N 1
ATOM 531 C CA . LEU A 1 69 ? 39.173 2.870 -60.553 1.00 78.62 69 LEU A CA 1
ATOM 532 C C . LEU A 1 69 ? 40.612 2.456 -60.891 1.00 78.62 69 LEU A C 1
ATOM 534 O O . LEU A 1 69 ? 40.882 2.112 -62.042 1.00 78.62 69 LEU A O 1
ATOM 538 N N . GLU A 1 70 ? 41.513 2.404 -59.906 1.00 77.69 70 GLU A N 1
ATOM 539 C CA . GLU A 1 70 ? 42.877 1.895 -60.106 1.00 77.69 70 GLU A CA 1
ATOM 540 C C . GLU A 1 70 ? 42.890 0.419 -60.526 1.00 77.69 70 GLU A C 1
ATOM 542 O O . GLU A 1 70 ? 43.614 0.038 -61.449 1.00 77.69 70 GLU A O 1
ATOM 547 N N . LEU A 1 71 ? 42.058 -0.422 -59.904 1.00 76.12 71 LEU A N 1
ATOM 548 C CA . LEU A 1 71 ? 41.941 -1.834 -60.279 1.00 76.12 71 LEU A CA 1
ATOM 549 C C . LEU A 1 71 ? 41.408 -2.011 -61.703 1.00 76.12 71 LEU A C 1
ATOM 551 O O . LEU A 1 71 ? 41.899 -2.877 -62.433 1.00 76.12 71 LEU A O 1
ATOM 555 N N . LYS A 1 72 ? 40.443 -1.181 -62.114 1.00 79.94 72 LYS A N 1
ATOM 556 C CA . LYS A 1 72 ? 39.924 -1.174 -63.484 1.00 79.94 72 LYS A CA 1
ATOM 557 C C . LYS A 1 72 ? 41.007 -0.778 -64.486 1.00 79.94 72 LYS A C 1
ATOM 559 O O . LYS A 1 72 ? 41.197 -1.481 -65.470 1.00 79.94 72 LYS A O 1
ATOM 564 N N . LEU A 1 73 ? 41.788 0.261 -64.189 1.00 77.75 73 LEU A N 1
ATOM 565 C CA . LEU A 1 73 ? 42.913 0.669 -65.032 1.00 77.75 73 LEU A CA 1
ATOM 566 C C . LEU A 1 73 ? 43.946 -0.460 -65.185 1.00 77.75 73 LEU A C 1
ATOM 568 O O . LEU A 1 73 ? 44.424 -0.719 -66.286 1.00 77.75 73 LEU A O 1
ATOM 572 N N . ILE A 1 74 ? 44.266 -1.175 -64.102 1.00 73.94 74 ILE A N 1
ATOM 573 C CA . ILE A 1 74 ? 45.177 -2.330 -64.152 1.00 73.94 74 ILE A CA 1
ATOM 574 C C . ILE A 1 74 ? 44.595 -3.466 -65.006 1.00 73.94 74 ILE A C 1
ATOM 576 O O . ILE A 1 74 ? 45.346 -4.126 -65.727 1.00 73.94 74 ILE A O 1
ATOM 580 N N . HIS A 1 75 ? 43.286 -3.722 -64.919 1.00 77.50 75 HIS A N 1
ATOM 581 C CA . HIS A 1 75 ? 42.608 -4.713 -65.755 1.00 77.50 75 HIS A CA 1
ATOM 582 C C . HIS A 1 75 ? 42.693 -4.337 -67.237 1.00 77.50 75 HIS A C 1
ATOM 584 O O . HIS A 1 75 ? 43.151 -5.147 -68.038 1.00 77.50 75 HIS A O 1
ATOM 590 N N . ASP A 1 76 ? 42.353 -3.094 -67.575 1.00 76.50 76 ASP A N 1
ATOM 591 C CA . ASP A 1 76 ? 42.379 -2.587 -68.948 1.00 76.50 76 ASP A CA 1
ATOM 592 C C . ASP A 1 76 ? 43.808 -2.620 -69.526 1.00 76.50 76 ASP A C 1
ATOM 594 O O . ASP A 1 76 ? 44.014 -3.016 -70.673 1.00 76.50 76 ASP A O 1
ATOM 598 N N . ILE A 1 77 ? 44.827 -2.305 -68.711 1.00 73.50 77 ILE A N 1
ATOM 599 C CA . ILE A 1 77 ? 46.243 -2.447 -69.092 1.00 73.50 77 ILE A CA 1
ATOM 600 C C . ILE A 1 77 ? 46.604 -3.917 -69.348 1.00 73.50 77 ILE A C 1
ATOM 602 O O . ILE A 1 77 ? 47.295 -4.210 -70.322 1.00 73.50 77 ILE A O 1
ATOM 606 N N . LYS A 1 78 ? 46.152 -4.854 -68.504 1.00 74.81 78 LYS A N 1
ATOM 607 C CA . LYS A 1 78 ? 46.403 -6.293 -68.704 1.00 74.81 78 LYS A CA 1
ATOM 608 C C . LYS A 1 78 ? 45.721 -6.830 -69.958 1.00 74.81 78 LYS A C 1
ATOM 610 O O . LYS A 1 78 ? 46.305 -7.667 -70.639 1.00 74.81 78 LYS A O 1
ATOM 615 N N . GLU A 1 79 ? 44.507 -6.380 -70.247 1.00 76.75 79 GLU A N 1
ATOM 616 C CA . GLU A 1 79 ? 43.745 -6.791 -71.425 1.00 76.75 79 GLU A CA 1
ATOM 617 C C . GLU A 1 79 ? 44.387 -6.250 -72.712 1.00 76.75 79 GLU A C 1
ATOM 619 O O . GLU A 1 79 ? 44.609 -7.008 -73.659 1.00 76.75 79 GLU A O 1
ATOM 624 N N . ALA A 1 80 ? 44.812 -4.982 -72.707 1.00 70.06 80 ALA A N 1
ATOM 625 C CA . ALA A 1 80 ? 45.586 -4.391 -73.797 1.00 70.06 80 ALA A CA 1
ATOM 626 C C . ALA A 1 80 ? 46.925 -5.118 -74.017 1.00 70.06 80 ALA A C 1
ATOM 628 O O . ALA A 1 80 ? 47.290 -5.428 -75.151 1.00 70.06 80 ALA A O 1
ATOM 629 N N . ASP A 1 81 ? 47.636 -5.451 -72.939 1.00 63.34 81 ASP A N 1
ATOM 630 C CA . ASP A 1 81 ? 48.903 -6.185 -72.984 1.00 63.34 81 ASP A CA 1
ATOM 631 C C . ASP A 1 81 ? 48.722 -7.634 -73.480 1.00 63.34 81 ASP A C 1
ATOM 633 O O . ASP A 1 81 ? 49.547 -8.139 -74.242 1.00 63.34 81 ASP A O 1
ATOM 637 N N . PHE A 1 82 ? 47.614 -8.301 -73.134 1.00 68.50 82 PHE A N 1
ATOM 638 C CA . PHE A 1 82 ? 47.272 -9.617 -73.687 1.00 68.50 82 PHE A CA 1
ATOM 639 C C . PHE A 1 82 ? 47.028 -9.550 -75.203 1.00 68.50 82 PHE A C 1
ATOM 641 O O . PHE A 1 82 ? 47.509 -10.413 -75.938 1.00 68.50 82 PHE A O 1
ATOM 648 N N . SER A 1 83 ? 46.363 -8.489 -75.672 1.00 68.56 83 SER A N 1
ATOM 649 C CA . SER A 1 83 ? 46.144 -8.221 -77.099 1.00 68.56 83 SER A CA 1
ATOM 650 C C . SER A 1 83 ? 47.464 -7.991 -77.852 1.00 68.56 83 SER A C 1
ATOM 652 O O . SER A 1 83 ? 47.699 -8.593 -78.898 1.00 68.56 83 SER A O 1
ATOM 654 N N . ILE A 1 84 ? 48.387 -7.209 -77.278 1.00 62.56 84 ILE A N 1
ATOM 655 C CA . ILE A 1 84 ? 49.702 -6.909 -77.878 1.00 62.56 84 ILE A CA 1
ATOM 656 C C . ILE A 1 84 ? 50.622 -8.146 -77.895 1.00 62.56 84 ILE A C 1
ATOM 658 O O . ILE A 1 84 ? 51.376 -8.364 -78.848 1.00 62.56 84 ILE A O 1
ATOM 662 N N . ARG A 1 85 ? 50.560 -9.010 -76.872 1.00 57.19 85 ARG A N 1
ATOM 663 C CA . ARG A 1 85 ? 51.344 -10.263 -76.824 1.00 57.19 85 ARG A CA 1
ATOM 664 C C . ARG A 1 85 ? 50.892 -11.317 -77.829 1.00 57.19 85 ARG A C 1
ATOM 666 O O . ARG A 1 85 ? 51.694 -12.194 -78.149 1.00 57.19 85 ARG A O 1
ATOM 673 N N . GLY A 1 86 ? 49.664 -11.224 -78.341 1.00 57.16 86 GLY A N 1
ATOM 674 C CA . GLY A 1 86 ? 49.210 -12.025 -79.479 1.00 57.16 86 GLY A CA 1
ATOM 675 C C . GLY A 1 86 ? 50.003 -11.746 -80.763 1.00 57.16 86 GLY A C 1
ATOM 676 O O . GLY A 1 86 ? 50.091 -12.622 -81.620 1.00 57.16 86 GLY A O 1
ATOM 677 N N . GLU A 1 87 ? 50.641 -10.573 -80.868 1.00 53.59 87 GLU A N 1
ATOM 678 C CA . GLU A 1 87 ? 51.321 -10.120 -82.088 1.00 53.59 87 GLU A CA 1
ATOM 679 C C . GLU A 1 87 ? 52.857 -10.086 -81.979 1.00 53.59 87 GLU A C 1
ATOM 681 O O . GLU A 1 87 ? 53.544 -10.170 -82.997 1.00 53.59 87 GLU A O 1
ATOM 686 N N . HIS A 1 88 ? 53.437 -10.050 -80.771 1.00 48.38 88 HIS A N 1
ATOM 687 C CA . HIS A 1 88 ? 54.891 -9.934 -80.596 1.00 48.38 88 HIS A CA 1
ATOM 688 C C . HIS A 1 88 ? 55.492 -10.939 -79.601 1.00 48.38 88 HIS A C 1
ATOM 690 O O . HIS A 1 88 ? 55.640 -10.690 -78.405 1.00 48.38 88 HIS A O 1
ATOM 696 N N . SER A 1 89 ? 55.976 -12.066 -80.129 1.00 51.84 89 SER A N 1
ATOM 697 C CA . SER A 1 89 ? 57.024 -12.855 -79.472 1.00 51.84 89 SER A CA 1
ATOM 698 C C . SER A 1 89 ? 58.371 -12.111 -79.542 1.00 51.84 89 SER A C 1
ATOM 700 O O . SER A 1 89 ? 58.745 -11.684 -80.637 1.00 51.84 89 SER A O 1
ATOM 702 N N . LYS A 1 90 ? 59.111 -12.072 -78.414 1.00 52.19 90 LYS A N 1
ATOM 703 C CA . LYS A 1 90 ? 60.448 -11.472 -78.119 1.00 52.19 90 LYS A CA 1
ATOM 704 C C . LYS A 1 90 ? 60.305 -10.169 -77.307 1.00 52.19 90 LYS A C 1
ATOM 706 O O . LYS A 1 90 ? 60.080 -9.111 -77.864 1.00 52.19 90 LYS A O 1
ATOM 711 N N . GLY A 1 91 ? 60.352 -10.146 -75.974 1.00 55.50 91 GLY A N 1
ATOM 712 C CA . GLY A 1 91 ? 61.275 -10.836 -75.074 1.00 55.50 91 GLY A CA 1
ATOM 713 C C . GLY A 1 91 ? 62.468 -9.930 -74.762 1.00 55.50 91 GLY A C 1
ATOM 714 O O . GLY A 1 91 ? 63.542 -10.231 -75.252 1.00 55.50 91 GLY A O 1
ATOM 715 N N . LEU A 1 92 ? 62.268 -8.817 -74.028 1.00 51.69 92 LEU A N 1
ATOM 716 C CA . LEU A 1 92 ? 63.349 -8.062 -73.350 1.00 51.69 92 LEU A CA 1
ATOM 717 C C . LEU A 1 92 ? 62.887 -6.951 -72.374 1.00 51.69 92 LEU A C 1
ATOM 719 O O . LEU A 1 92 ? 63.671 -6.585 -71.511 1.00 51.69 92 LEU A O 1
ATOM 723 N N . TYR A 1 93 ? 61.631 -6.485 -72.394 1.00 56.41 93 TYR A N 1
ATOM 724 C CA . TYR A 1 93 ? 61.163 -5.413 -71.481 1.00 56.41 93 TYR A CA 1
ATOM 725 C C . TYR A 1 93 ? 60.448 -5.885 -70.201 1.00 56.41 93 TYR A C 1
ATOM 727 O O . TYR A 1 93 ? 60.022 -5.079 -69.380 1.00 56.41 93 TYR A O 1
ATOM 735 N N . PHE A 1 94 ? 60.314 -7.197 -69.987 1.00 55.22 94 PHE A N 1
ATOM 736 C CA . PHE A 1 94 ? 59.489 -7.715 -68.887 1.00 55.22 94 PHE A CA 1
ATOM 737 C C . PHE A 1 94 ? 60.166 -7.656 -67.508 1.00 55.22 94 PHE A C 1
ATOM 739 O O . PHE A 1 94 ? 59.490 -7.698 -66.482 1.00 55.22 94 PHE A O 1
ATOM 746 N N . LYS A 1 95 ? 61.501 -7.556 -67.465 1.00 59.53 95 LYS A N 1
ATOM 747 C CA . LYS A 1 95 ? 62.271 -7.667 -66.217 1.00 59.53 95 LYS A CA 1
ATOM 748 C C . LYS A 1 95 ? 62.122 -6.442 -65.307 1.00 59.53 95 LYS A C 1
ATOM 750 O O . LYS A 1 95 ? 62.120 -6.613 -64.093 1.00 59.53 95 LYS A O 1
ATOM 755 N N . ASP A 1 96 ? 61.906 -5.261 -65.884 1.00 66.56 96 ASP A N 1
ATOM 756 C CA . ASP A 1 96 ? 61.820 -3.999 -65.134 1.00 66.56 96 ASP A CA 1
ATOM 757 C C . ASP A 1 96 ? 60.393 -3.683 -64.642 1.00 66.56 96 ASP A C 1
ATOM 759 O O . ASP A 1 96 ? 60.214 -2.918 -63.698 1.00 66.56 96 ASP A O 1
ATOM 763 N N . VAL A 1 97 ? 59.367 -4.317 -65.225 1.00 64.19 97 VAL A N 1
ATOM 764 C CA . VAL A 1 97 ? 57.946 -4.128 -64.853 1.00 64.19 97 VAL A CA 1
ATOM 765 C C . VAL A 1 97 ? 57.508 -5.083 -63.731 1.00 64.19 97 VAL A C 1
ATOM 767 O O . VAL A 1 97 ? 56.599 -4.792 -62.959 1.00 64.19 97 VAL A O 1
ATOM 770 N N . LEU A 1 98 ? 58.172 -6.230 -63.585 1.00 66.88 98 LEU A N 1
ATOM 771 C CA . LEU A 1 98 ? 57.860 -7.220 -62.547 1.00 66.88 98 LEU A CA 1
ATOM 772 C C . LEU A 1 98 ? 57.949 -6.665 -61.105 1.00 66.88 98 LEU A C 1
ATOM 774 O O . LEU A 1 98 ? 57.010 -6.895 -60.337 1.00 66.88 98 LEU A O 1
ATOM 778 N N . PRO A 1 99 ? 58.999 -5.909 -60.719 1.00 77.19 99 PRO A N 1
ATOM 779 C CA . PRO A 1 99 ? 59.111 -5.352 -59.370 1.00 77.19 99 PRO A CA 1
ATOM 780 C C . PRO A 1 99 ? 57.975 -4.385 -59.006 1.00 77.19 99 PRO A C 1
ATOM 782 O O . PRO A 1 99 ? 57.430 -4.475 -57.902 1.00 77.19 99 PRO A O 1
ATOM 785 N N . SER A 1 100 ? 57.556 -3.510 -59.930 1.00 73.81 100 SER A N 1
ATOM 786 C CA . SER A 1 100 ? 56.459 -2.561 -59.683 1.00 73.81 100 SER A CA 1
ATOM 787 C C . SER A 1 100 ? 55.121 -3.280 -59.500 1.00 73.81 100 SER A C 1
ATOM 789 O O . SER A 1 100 ? 54.375 -2.961 -58.576 1.00 73.81 100 SER A O 1
ATOM 791 N N . VAL A 1 101 ? 54.859 -4.336 -60.278 1.00 73.88 101 VAL A N 1
ATOM 792 C CA . VAL A 1 101 ? 53.664 -5.180 -60.109 1.00 73.88 101 VAL A CA 1
ATOM 793 C C . VAL A 1 101 ? 53.666 -5.891 -58.753 1.00 73.88 101 VAL A C 1
ATOM 795 O O . VAL A 1 101 ? 52.625 -5.965 -58.097 1.00 73.88 101 VAL A O 1
ATOM 798 N N . THR A 1 102 ? 54.816 -6.393 -58.290 1.00 76.94 102 THR A N 1
ATOM 799 C CA . THR A 1 102 ? 54.897 -7.023 -56.961 1.00 76.94 102 THR A CA 1
ATOM 800 C C . THR A 1 102 ? 54.697 -6.022 -55.822 1.00 76.94 102 THR A C 1
ATOM 802 O O . THR A 1 102 ? 54.009 -6.346 -54.852 1.00 76.94 102 THR A O 1
ATOM 805 N N . ALA A 1 103 ? 55.211 -4.795 -55.950 1.00 77.81 103 ALA A N 1
ATOM 806 C CA . ALA A 1 103 ? 54.994 -3.724 -54.977 1.00 77.81 103 ALA A CA 1
ATOM 807 C C . ALA A 1 103 ? 53.509 -3.337 -54.881 1.00 77.81 103 ALA A C 1
ATOM 809 O O . ALA A 1 103 ? 52.954 -3.305 -53.782 1.00 77.81 103 ALA A O 1
ATOM 810 N N . VAL A 1 104 ? 52.840 -3.151 -56.027 1.00 78.69 104 VAL A N 1
ATOM 811 C CA . VAL A 1 104 ? 51.393 -2.876 -56.085 1.00 78.69 104 VAL A CA 1
ATOM 812 C C . VAL A 1 104 ? 50.596 -4.023 -55.461 1.00 78.69 104 VAL A C 1
ATOM 814 O O . VAL A 1 104 ? 49.727 -3.780 -54.629 1.00 78.69 104 VAL A O 1
ATOM 817 N N . LYS A 1 105 ? 50.931 -5.284 -55.771 1.00 79.75 105 LYS A N 1
ATOM 818 C CA . LYS A 1 105 ? 50.261 -6.453 -55.176 1.00 79.75 105 LYS A CA 1
ATOM 819 C C . LYS A 1 105 ? 50.415 -6.504 -53.652 1.00 79.75 105 LYS A C 1
ATOM 821 O O . LYS A 1 105 ? 49.463 -6.849 -52.960 1.00 79.75 105 LYS A O 1
ATOM 826 N N . THR A 1 106 ? 51.595 -6.168 -53.133 1.00 84.12 106 THR A N 1
ATOM 827 C CA . THR A 1 106 ? 51.871 -6.191 -51.687 1.00 84.12 106 THR A CA 1
ATOM 828 C C . THR A 1 106 ? 51.136 -5.054 -50.975 1.00 84.12 106 THR A C 1
ATOM 830 O O . THR A 1 106 ? 50.557 -5.269 -49.914 1.00 84.12 106 THR A O 1
ATOM 833 N N . SER A 1 107 ? 51.077 -3.869 -51.593 1.00 84.12 107 SER A N 1
ATOM 834 C CA . SER A 1 107 ? 50.280 -2.734 -51.110 1.00 84.12 107 SER A CA 1
ATOM 835 C C . SER A 1 107 ? 48.779 -3.059 -51.078 1.00 84.12 107 SER A C 1
ATOM 837 O O . SER A 1 107 ? 48.121 -2.873 -50.054 1.00 84.12 107 SER A O 1
ATOM 839 N N . LEU A 1 108 ? 48.247 -3.647 -52.157 1.00 80.56 108 LEU A N 1
ATOM 840 C CA . LEU A 1 108 ? 46.856 -4.111 -52.227 1.00 80.56 108 LEU A CA 1
ATOM 841 C C . LEU A 1 108 ? 46.549 -5.184 -51.173 1.00 80.56 108 LEU A C 1
ATOM 843 O O . LEU A 1 108 ? 45.487 -5.172 -50.561 1.00 80.56 108 LEU A O 1
ATOM 847 N N . PHE A 1 109 ? 47.482 -6.102 -50.918 1.00 82.81 109 PHE A N 1
ATOM 848 C CA . PHE A 1 109 ? 47.305 -7.113 -49.878 1.00 82.81 109 PHE A CA 1
ATOM 849 C C . PHE A 1 109 ? 47.301 -6.502 -48.468 1.00 82.81 109 PHE A C 1
ATOM 851 O O . PHE A 1 109 ? 46.445 -6.839 -47.656 1.00 82.81 109 PHE A O 1
ATOM 858 N N . ASN A 1 110 ? 48.202 -5.560 -48.182 1.00 86.44 110 ASN A N 1
ATOM 859 C CA . ASN A 1 110 ? 48.239 -4.875 -46.888 1.00 86.44 110 ASN A CA 1
ATOM 860 C C . ASN A 1 110 ? 46.984 -4.026 -46.648 1.00 86.44 110 ASN A C 1
ATOM 862 O O . ASN A 1 110 ? 46.436 -4.054 -45.548 1.00 86.44 110 ASN A O 1
ATOM 866 N N . THR A 1 111 ? 46.503 -3.309 -47.668 1.00 84.12 111 THR A N 1
ATOM 867 C CA . THR A 1 111 ? 45.249 -2.538 -47.581 1.00 84.12 111 THR A CA 1
ATOM 868 C C . THR A 1 111 ? 44.039 -3.451 -47.395 1.00 84.12 111 THR A C 1
ATOM 870 O O . THR A 1 111 ? 43.167 -3.138 -46.590 1.00 84.12 111 THR A O 1
ATOM 873 N N . PHE A 1 112 ? 44.012 -4.619 -48.045 1.00 83.81 112 PHE A N 1
ATOM 874 C CA . PHE A 1 112 ? 42.984 -5.634 -47.811 1.00 83.81 112 PHE A CA 1
ATOM 875 C C . PHE A 1 112 ? 42.989 -6.149 -46.362 1.00 83.81 112 PHE A C 1
ATOM 877 O O . PHE A 1 112 ? 41.935 -6.214 -45.733 1.00 83.81 112 PHE A O 1
ATOM 884 N N . LEU A 1 113 ? 44.162 -6.459 -45.799 1.00 90.50 113 LEU A N 1
ATOM 885 C CA . LEU A 1 113 ? 44.273 -6.889 -44.400 1.00 90.50 113 LEU A CA 1
ATOM 886 C C . LEU A 1 113 ? 43.852 -5.787 -43.418 1.00 90.50 113 LEU A C 1
ATOM 888 O O . LEU A 1 113 ? 43.175 -6.062 -42.430 1.00 90.50 113 LEU A O 1
ATOM 892 N N . GLN A 1 114 ? 44.228 -4.535 -43.692 1.00 87.25 114 GLN A N 1
ATOM 893 C CA . GLN A 1 114 ? 43.775 -3.391 -42.901 1.00 87.25 114 GLN A CA 1
ATOM 894 C C . GLN A 1 114 ? 42.254 -3.249 -42.959 1.00 87.25 114 GLN A C 1
ATOM 896 O O . GLN A 1 114 ? 41.633 -3.093 -41.911 1.00 87.25 114 GLN A O 1
ATOM 901 N N . LEU A 1 115 ? 41.656 -3.381 -44.147 1.00 84.56 115 LEU A N 1
ATOM 902 C CA . LEU A 1 115 ? 40.208 -3.336 -44.321 1.00 84.56 115 LEU A CA 1
ATOM 903 C C . LEU A 1 115 ? 39.518 -4.447 -43.516 1.00 84.56 115 LEU A C 1
ATOM 905 O O . LEU A 1 115 ? 38.549 -4.186 -42.805 1.00 84.56 115 LEU A O 1
ATOM 909 N N . GLN A 1 116 ? 40.054 -5.666 -43.558 1.00 88.88 116 GLN A N 1
ATOM 910 C CA . GLN A 1 116 ? 39.519 -6.788 -42.790 1.00 88.88 116 GLN A CA 1
ATOM 911 C C . GLN A 1 116 ? 39.543 -6.514 -41.276 1.00 88.88 116 GLN A C 1
ATOM 913 O O . GLN A 1 116 ? 38.540 -6.737 -40.602 1.00 88.88 116 GLN A O 1
ATOM 918 N N . ASN A 1 117 ? 40.639 -5.958 -40.752 1.00 91.81 117 ASN A N 1
ATOM 919 C CA . ASN A 1 117 ? 40.722 -5.557 -39.345 1.00 91.81 117 ASN A CA 1
ATOM 920 C C . ASN A 1 117 ? 39.743 -4.420 -39.010 1.00 91.81 117 ASN A C 1
ATOM 922 O O . ASN A 1 117 ? 39.138 -4.425 -37.941 1.00 91.81 117 ASN A O 1
ATOM 926 N N . THR A 1 118 ? 39.560 -3.445 -39.909 1.00 84.94 118 THR A N 1
ATOM 927 C CA . THR A 1 118 ? 38.591 -2.361 -39.678 1.00 84.94 118 THR A CA 1
ATOM 928 C C . THR A 1 118 ? 37.156 -2.869 -39.638 1.00 84.94 118 THR A C 1
ATOM 930 O O . THR A 1 118 ? 36.401 -2.418 -38.784 1.00 84.94 118 THR A O 1
ATOM 933 N N . ILE A 1 119 ? 36.799 -3.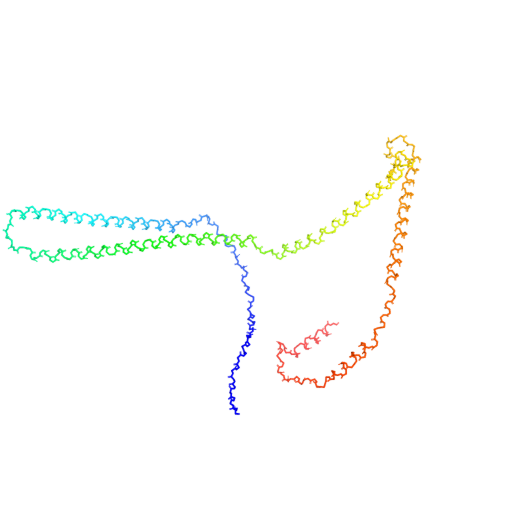843 -40.482 1.00 87.31 119 ILE A N 1
ATOM 934 C CA . ILE A 1 119 ? 35.470 -4.470 -40.473 1.00 87.31 119 ILE A CA 1
ATOM 935 C C . ILE A 1 119 ? 35.232 -5.175 -39.133 1.00 87.31 119 ILE A C 1
ATOM 937 O O . ILE A 1 119 ? 34.222 -4.919 -38.486 1.00 87.31 119 ILE A O 1
ATOM 941 N N . GLN A 1 120 ? 36.195 -5.972 -38.660 1.00 93.50 120 GLN A N 1
ATOM 942 C CA . GLN A 1 120 ? 36.086 -6.649 -37.361 1.00 93.50 120 GLN A CA 1
ATOM 943 C C . GLN A 1 120 ? 35.947 -5.664 -36.193 1.00 93.50 120 GLN A C 1
ATOM 945 O O . GLN A 1 120 ? 35.129 -5.862 -35.297 1.00 93.50 120 GLN A O 1
ATOM 950 N N . ASN A 1 121 ? 36.713 -4.571 -36.208 1.00 90.56 121 ASN A N 1
ATOM 951 C CA . ASN A 1 121 ? 36.601 -3.537 -35.180 1.00 90.56 121 ASN A CA 1
ATOM 952 C C . ASN A 1 121 ? 35.234 -2.834 -35.222 1.00 90.56 121 ASN A C 1
ATOM 954 O O . ASN A 1 121 ? 34.700 -2.483 -34.173 1.00 90.56 121 ASN A O 1
ATOM 958 N N . MET A 1 122 ? 34.659 -2.623 -36.411 1.00 87.12 122 MET A N 1
ATOM 959 C CA . MET A 1 122 ? 33.320 -2.041 -36.552 1.00 87.12 122 MET A CA 1
ATOM 960 C C . MET A 1 122 ? 32.238 -2.956 -35.973 1.00 87.12 122 MET A C 1
ATOM 962 O O . MET A 1 122 ? 31.388 -2.465 -35.232 1.00 87.12 122 MET A O 1
ATOM 966 N N . GLU A 1 123 ? 32.309 -4.263 -36.237 1.00 93.44 123 GLU A N 1
ATOM 967 C CA . GLU A 1 123 ? 31.389 -5.259 -35.666 1.00 93.44 123 GLU A CA 1
ATOM 968 C C . GLU A 1 123 ? 31.446 -5.255 -34.130 1.00 93.44 123 GLU A C 1
ATOM 970 O O . GLU A 1 123 ? 30.412 -5.177 -33.468 1.00 93.44 123 GLU A O 1
ATOM 975 N N . GLN A 1 124 ? 32.651 -5.229 -33.549 1.00 96.25 124 GLN A N 1
ATOM 976 C CA . GLN A 1 124 ? 32.828 -5.139 -32.093 1.00 96.25 124 GLN A CA 1
ATOM 977 C C . GLN A 1 124 ? 32.276 -3.832 -31.509 1.00 96.25 124 GLN A C 1
ATOM 979 O O . GLN A 1 124 ? 31.682 -3.829 -30.432 1.00 96.25 124 GLN A O 1
ATOM 984 N N . ILE A 1 125 ? 32.459 -2.702 -32.201 1.00 92.12 125 ILE A N 1
ATOM 985 C CA . ILE A 1 125 ? 31.900 -1.412 -31.768 1.00 92.12 125 ILE A CA 1
ATOM 986 C C . ILE A 1 125 ? 30.368 -1.456 -31.776 1.00 92.12 125 ILE A C 1
ATOM 988 O O . ILE A 1 125 ? 29.741 -0.880 -30.886 1.00 92.12 125 ILE A O 1
ATOM 992 N N . GLU A 1 126 ? 29.757 -2.106 -32.764 1.00 92.56 126 GLU A N 1
ATOM 993 C CA . GLU A 1 126 ? 28.305 -2.256 -32.844 1.00 92.56 126 GLU A CA 1
ATOM 994 C C . GLU A 1 126 ? 27.762 -3.156 -31.723 1.00 92.56 126 GLU A C 1
ATOM 996 O O . GLU A 1 126 ? 26.802 -2.777 -31.048 1.00 92.56 126 GLU A O 1
ATOM 1001 N N . GLU A 1 127 ? 28.435 -4.273 -31.438 1.00 97.25 127 GLU A N 1
ATOM 1002 C CA . GLU A 1 127 ? 28.107 -5.155 -30.312 1.00 97.25 127 GLU A CA 1
ATOM 1003 C C . GLU A 1 127 ? 28.185 -4.406 -28.971 1.00 97.25 127 GLU A C 1
ATOM 1005 O O . GLU A 1 127 ? 27.213 -4.374 -28.211 1.00 97.25 127 GLU A O 1
ATOM 1010 N N . LEU A 1 128 ? 29.288 -3.691 -28.719 1.00 96.50 128 LEU A N 1
ATOM 1011 C CA . LEU A 1 128 ? 29.473 -2.890 -27.503 1.00 96.50 128 LEU A CA 1
ATOM 1012 C C . LEU A 1 128 ? 28.451 -1.749 -27.373 1.00 96.50 128 LEU A C 1
ATOM 1014 O O . LEU A 1 128 ? 28.070 -1.375 -26.258 1.00 96.50 128 LEU A O 1
ATOM 1018 N N . LYS A 1 129 ? 27.987 -1.170 -28.487 1.00 94.56 129 LYS A N 1
ATOM 1019 C CA . LYS A 1 129 ? 26.890 -0.186 -28.478 1.00 94.56 129 LYS A CA 1
ATOM 1020 C C . LYS A 1 129 ? 25.571 -0.838 -28.068 1.00 94.56 129 LYS A C 1
ATOM 1022 O O . LYS A 1 129 ? 24.851 -0.263 -27.250 1.00 94.56 129 LYS A O 1
ATOM 1027 N N . GLY A 1 130 ? 25.278 -2.031 -28.584 1.00 96.25 130 GLY A N 1
ATOM 1028 C CA . GLY A 1 130 ? 24.103 -2.812 -28.196 1.00 96.25 130 GLY A CA 1
ATOM 1029 C C . GLY A 1 130 ? 24.109 -3.179 -26.710 1.00 96.25 130 GLY A C 1
ATOM 1030 O O . GLY A 1 130 ? 23.106 -2.997 -26.016 1.00 96.25 130 GLY A O 1
ATOM 1031 N N . GLU A 1 131 ? 25.254 -3.618 -26.184 1.00 97.50 131 GLU A N 1
ATOM 1032 C CA . GLU A 1 131 ? 25.402 -3.923 -24.759 1.00 97.50 131 GLU A CA 1
ATOM 1033 C C . GLU A 1 131 ? 25.229 -2.689 -23.871 1.00 97.50 13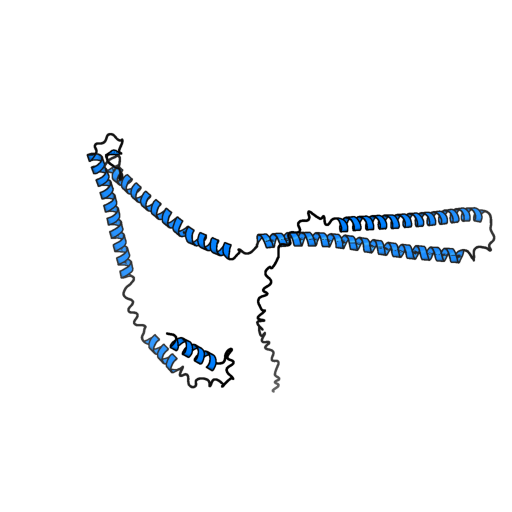1 GLU A C 1
ATOM 1035 O O . GLU A 1 131 ? 24.513 -2.756 -22.870 1.00 97.50 131 GLU A O 1
ATOM 1040 N N . ASN A 1 132 ? 25.824 -1.552 -24.248 1.00 94.25 132 ASN A N 1
ATOM 1041 C CA . ASN A 1 132 ? 25.648 -0.295 -23.519 1.00 94.25 132 ASN A CA 1
ATOM 1042 C C . ASN A 1 132 ? 24.183 0.151 -23.487 1.00 94.25 132 ASN A C 1
ATOM 1044 O O . ASN A 1 132 ? 23.709 0.594 -22.440 1.00 94.25 132 ASN A O 1
ATOM 1048 N N . LEU A 1 133 ? 23.453 0.002 -24.597 1.00 97.25 133 LEU A N 1
ATOM 1049 C CA . LEU A 1 133 ? 22.025 0.309 -24.643 1.00 97.25 133 LEU A CA 1
ATOM 1050 C C . LEU A 1 133 ? 21.241 -0.593 -23.679 1.00 97.25 133 LEU A C 1
ATOM 1052 O O . LEU A 1 133 ? 20.491 -0.096 -22.841 1.00 97.25 133 LEU A O 1
ATOM 1056 N N . ARG A 1 134 ? 21.489 -1.908 -23.720 1.00 97.56 134 ARG A N 1
ATOM 1057 C CA . ARG A 1 134 ? 20.838 -2.879 -22.826 1.00 97.56 134 ARG A CA 1
ATOM 1058 C C . ARG A 1 134 ? 21.144 -2.610 -21.349 1.00 97.56 134 ARG A C 1
ATOM 1060 O O . ARG A 1 134 ? 20.258 -2.717 -20.503 1.00 97.56 134 ARG A O 1
ATOM 1067 N N . LEU A 1 135 ? 22.391 -2.269 -21.019 1.00 97.94 135 LEU A N 1
ATOM 1068 C CA . LEU A 1 135 ? 22.790 -1.908 -19.655 1.00 97.94 135 LEU A CA 1
ATOM 1069 C C . LEU A 1 135 ? 22.136 -0.601 -19.201 1.00 97.94 135 LEU A C 1
ATOM 1071 O O . LEU A 1 135 ? 21.711 -0.503 -18.051 1.00 97.94 135 LEU A O 1
ATOM 1075 N N . SER A 1 136 ? 22.013 0.382 -20.094 1.00 96.62 136 SER A N 1
ATOM 1076 C CA . SER A 1 136 ? 21.312 1.636 -19.812 1.00 96.62 136 SER A CA 1
ATOM 1077 C C . SER A 1 136 ? 19.835 1.392 -19.490 1.00 96.62 136 SER A C 1
ATOM 1079 O O . SER A 1 136 ? 19.341 1.871 -18.468 1.00 96.62 136 SER A O 1
ATOM 1081 N N . GLU A 1 137 ? 19.150 0.563 -20.282 1.00 98.06 137 GLU A N 1
ATOM 1082 C CA . GLU A 1 137 ? 17.767 0.151 -20.014 1.00 98.06 137 GLU A CA 1
ATOM 1083 C C . GLU A 1 137 ? 17.635 -0.602 -18.683 1.00 98.06 137 GLU A C 1
ATOM 1085 O O . GLU A 1 137 ? 16.728 -0.328 -17.892 1.00 98.06 137 GLU A O 1
ATOM 1090 N N . ALA A 1 138 ? 18.563 -1.516 -18.385 1.00 97.56 138 ALA A N 1
ATOM 1091 C CA . ALA A 1 138 ? 18.579 -2.241 -17.118 1.00 97.56 138 ALA A CA 1
ATOM 1092 C C . ALA A 1 138 ? 18.767 -1.304 -15.911 1.00 97.56 138 ALA A C 1
ATOM 1094 O O . ALA A 1 138 ? 18.070 -1.450 -14.905 1.00 97.56 138 ALA A O 1
ATOM 1095 N N . LEU A 1 139 ? 19.656 -0.311 -16.012 1.00 97.25 139 LEU A N 1
ATOM 1096 C CA . LEU A 1 139 ? 19.858 0.695 -14.966 1.00 97.25 139 LEU A CA 1
ATOM 1097 C C . LEU A 1 139 ? 18.629 1.587 -14.775 1.00 97.25 139 LEU A C 1
ATOM 1099 O O . LEU A 1 139 ? 18.294 1.915 -13.635 1.00 97.25 139 LEU A O 1
ATOM 1103 N N . LEU A 1 140 ? 17.932 1.958 -15.852 1.00 97.00 140 LEU A N 1
ATOM 1104 C CA . LEU A 1 140 ? 16.675 2.705 -15.760 1.00 97.00 140 LEU A CA 1
ATOM 1105 C C . LEU A 1 140 ? 15.596 1.896 -15.035 1.00 97.00 140 LEU A C 1
ATOM 1107 O O . LEU A 1 140 ? 14.935 2.424 -14.139 1.00 97.00 140 LEU A O 1
ATOM 1111 N N . ASN A 1 141 ? 15.464 0.609 -15.363 1.00 97.44 141 ASN A N 1
ATOM 1112 C CA . ASN A 1 141 ? 14.525 -0.288 -14.692 1.00 97.44 141 ASN A CA 1
ATOM 1113 C C . ASN A 1 141 ? 14.858 -0.451 -13.204 1.00 97.44 141 ASN A C 1
ATOM 1115 O O . ASN A 1 141 ? 13.971 -0.305 -12.365 1.00 97.44 141 ASN A O 1
ATOM 1119 N N . LEU A 1 142 ? 16.133 -0.657 -12.863 1.00 96.62 142 LEU A N 1
ATOM 1120 C CA . LEU A 1 142 ? 16.568 -0.757 -11.470 1.00 96.62 142 LEU A CA 1
ATOM 1121 C C . LEU A 1 142 ? 16.344 0.558 -10.711 1.00 96.62 142 LEU A C 1
ATOM 1123 O O . LEU A 1 142 ? 15.899 0.554 -9.568 1.00 96.62 142 LEU A O 1
ATOM 1127 N N . THR A 1 143 ? 16.601 1.701 -11.349 1.00 95.69 143 THR A N 1
ATOM 1128 C CA . THR A 1 143 ? 16.345 3.019 -10.752 1.00 95.69 143 THR A CA 1
ATOM 1129 C C . THR A 1 143 ? 14.860 3.203 -10.457 1.00 95.69 143 THR A C 1
ATOM 1131 O O . THR A 1 143 ? 14.499 3.680 -9.381 1.00 95.69 143 THR A O 1
ATOM 1134 N N . LYS A 1 144 ? 13.990 2.790 -11.383 1.00 97.12 144 LYS A N 1
ATOM 1135 C CA . LYS A 1 144 ? 12.540 2.802 -11.182 1.00 97.12 144 LYS A CA 1
ATOM 1136 C C . LYS A 1 144 ? 12.136 1.910 -10.007 1.00 97.12 144 LYS A C 1
ATOM 1138 O O . LYS A 1 144 ? 11.414 2.373 -9.129 1.00 97.12 144 LYS A O 1
ATOM 1143 N N . GLU A 1 145 ? 12.656 0.689 -9.940 1.00 96.56 145 GLU A N 1
ATOM 1144 C CA . GLU A 1 145 ? 12.383 -0.246 -8.845 1.00 96.56 145 GLU A CA 1
ATOM 1145 C C . GLU A 1 145 ? 12.854 0.296 -7.484 1.00 9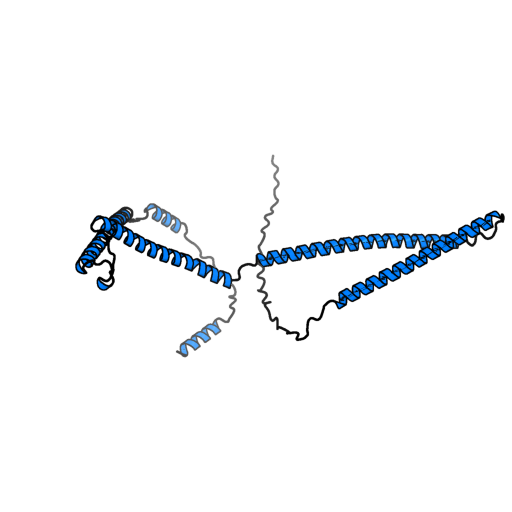6.56 145 GLU A C 1
ATOM 1147 O O . GLU A 1 145 ? 12.137 0.190 -6.489 1.00 96.56 145 GLU A O 1
ATOM 1152 N N . VAL A 1 146 ? 14.020 0.944 -7.425 1.00 95.88 146 VAL A N 1
ATOM 1153 C CA . VAL A 1 146 ? 14.536 1.586 -6.203 1.00 95.88 146 VAL A CA 1
ATOM 1154 C C . VAL A 1 146 ? 13.669 2.777 -5.778 1.00 95.88 146 VAL A C 1
ATOM 1156 O O . VAL A 1 146 ? 13.477 3.004 -4.583 1.00 95.88 146 VAL A O 1
ATOM 1159 N N . LEU A 1 147 ? 13.131 3.542 -6.733 1.00 90.69 147 LEU A N 1
ATOM 1160 C CA . LEU A 1 147 ? 12.225 4.657 -6.445 1.00 90.69 147 LEU A CA 1
ATOM 1161 C C . LEU A 1 147 ? 10.844 4.183 -5.975 1.00 90.69 147 LEU A C 1
ATOM 1163 O O . LEU A 1 147 ? 10.271 4.804 -5.080 1.00 90.69 147 LEU A O 1
ATOM 1167 N N . GLU A 1 148 ? 10.327 3.090 -6.536 1.00 92.50 148 GLU A N 1
ATOM 1168 C CA . GLU A 1 148 ? 9.066 2.467 -6.112 1.00 92.50 148 GLU A CA 1
ATOM 1169 C C . GLU A 1 148 ? 9.191 1.822 -4.726 1.00 92.50 148 GLU A C 1
ATOM 1171 O O . GLU A 1 148 ? 8.298 1.964 -3.893 1.00 92.50 148 GLU A O 1
ATOM 1176 N N . ASN A 1 149 ? 10.339 1.206 -4.435 1.00 93.06 149 ASN A N 1
ATOM 1177 C CA . ASN A 1 149 ? 10.659 0.624 -3.129 1.00 93.06 149 ASN A CA 1
ATOM 1178 C C . ASN A 1 149 ? 11.344 1.613 -2.180 1.00 93.06 149 ASN A C 1
ATOM 1180 O O . ASN A 1 149 ? 12.033 1.210 -1.236 1.00 93.06 149 ASN A O 1
ATOM 1184 N N . LYS A 1 150 ? 11.178 2.919 -2.413 1.00 91.12 150 LYS A N 1
ATOM 1185 C CA . LYS A 1 150 ? 11.790 3.931 -1.561 1.00 91.12 150 LYS A CA 1
ATOM 1186 C C . LYS A 1 150 ? 11.284 3.746 -0.126 1.00 91.12 150 LYS A C 1
ATOM 1188 O O . LYS A 1 150 ? 10.072 3.817 0.102 1.00 91.12 150 LYS A O 1
ATOM 1193 N N . PRO A 1 151 ? 12.183 3.548 0.856 1.00 90.38 151 PRO A N 1
ATOM 1194 C CA . PRO A 1 151 ? 11.765 3.407 2.238 1.00 90.38 151 PRO A CA 1
ATOM 1195 C C . PRO A 1 151 ? 10.991 4.653 2.665 1.00 90.38 151 PRO A C 1
ATOM 1197 O O . PRO A 1 151 ? 11.354 5.784 2.317 1.00 90.38 151 PRO A O 1
ATOM 1200 N N . LEU A 1 152 ? 9.912 4.430 3.416 1.00 90.12 152 LEU A N 1
ATOM 1201 C CA . LEU A 1 152 ? 9.098 5.498 3.982 1.00 90.12 152 LEU A CA 1
ATOM 1202 C C . LEU A 1 152 ? 10.006 6.477 4.726 1.00 90.12 152 LEU A C 1
ATOM 1204 O O . LEU A 1 152 ? 10.842 6.090 5.545 1.00 90.12 152 LEU A O 1
ATOM 1208 N N . THR A 1 153 ? 9.840 7.766 4.443 1.00 92.12 153 THR A N 1
ATOM 1209 C CA . THR A 1 153 ? 10.542 8.792 5.214 1.00 92.12 153 THR A CA 1
ATOM 1210 C C . THR A 1 153 ? 10.073 8.745 6.667 1.00 92.12 153 THR A C 1
ATOM 1212 O O . THR A 1 153 ? 8.928 8.385 6.943 1.00 92.12 153 THR A O 1
ATOM 1215 N N . LYS A 1 154 ? 10.931 9.157 7.610 1.00 93.75 154 LYS A N 1
ATOM 1216 C CA . LYS A 1 154 ? 10.598 9.174 9.045 1.00 93.75 154 LYS A CA 1
ATOM 1217 C C . LYS A 1 154 ? 9.247 9.850 9.327 1.00 93.75 154 LYS A C 1
ATOM 1219 O O . LYS A 1 154 ? 8.459 9.315 10.091 1.00 93.75 154 LYS A O 1
ATOM 1224 N N . ARG A 1 155 ? 8.950 10.958 8.635 1.00 93.00 155 ARG A N 1
ATOM 1225 C CA . ARG A 1 155 ? 7.665 11.673 8.739 1.00 93.00 155 ARG A CA 1
ATOM 1226 C C . ARG A 1 155 ? 6.481 10.839 8.251 1.00 93.00 155 ARG A C 1
ATOM 1228 O O . ARG A 1 155 ? 5.482 10.747 8.942 1.00 93.00 155 ARG A O 1
ATOM 1235 N N . GLN A 1 156 ? 6.602 10.190 7.091 1.00 94.06 156 GLN A N 1
ATOM 1236 C CA . GLN A 1 156 ? 5.541 9.313 6.580 1.00 94.06 156 GLN A CA 1
ATOM 1237 C C . GLN A 1 156 ? 5.299 8.118 7.504 1.00 94.06 156 GLN A C 1
ATOM 1239 O O . GLN A 1 156 ? 4.161 7.682 7.653 1.00 94.06 156 GLN A O 1
ATOM 1244 N N . LEU A 1 157 ? 6.360 7.592 8.121 1.00 95.44 157 LEU A N 1
ATOM 1245 C CA . LEU A 1 157 ? 6.246 6.533 9.115 1.00 95.44 157 LEU A CA 1
ATOM 1246 C C . LEU A 1 157 ? 5.550 7.037 10.387 1.00 95.44 157 LEU A C 1
ATOM 1248 O O . LEU A 1 157 ? 4.649 6.365 10.872 1.00 95.44 157 LEU A O 1
ATOM 1252 N N . GLU A 1 158 ? 5.919 8.213 10.897 1.00 95.81 158 GLU A N 1
ATOM 1253 C CA . GLU A 1 158 ? 5.258 8.856 12.044 1.00 95.81 158 GLU A CA 1
ATOM 1254 C C . GLU A 1 158 ? 3.763 9.094 11.767 1.00 95.81 158 GLU A C 1
ATOM 1256 O O . GLU A 1 158 ? 2.921 8.679 12.564 1.00 95.81 158 GLU A O 1
ATOM 1261 N N . ASP A 1 159 ? 3.412 9.647 10.603 1.00 97.06 159 ASP A N 1
ATOM 1262 C CA . ASP A 1 159 ? 2.020 9.847 10.181 1.00 97.06 159 ASP A CA 1
ATOM 1263 C C . ASP A 1 159 ? 1.255 8.521 10.063 1.00 97.06 159 ASP A C 1
ATOM 1265 O O . ASP A 1 159 ? 0.082 8.421 10.435 1.00 97.06 159 ASP A O 1
ATOM 1269 N N . LEU A 1 160 ? 1.907 7.484 9.528 1.00 96.12 160 LEU A N 1
ATOM 1270 C CA . LEU A 1 160 ? 1.318 6.156 9.409 1.00 96.12 160 LEU A CA 1
ATOM 1271 C C . LEU A 1 160 ? 1.089 5.532 10.787 1.00 96.12 160 LEU A C 1
ATOM 1273 O O . LEU A 1 160 ? 0.028 4.954 11.008 1.00 96.12 160 LEU A O 1
ATOM 1277 N N . ILE A 1 161 ? 2.036 5.684 11.713 1.00 96.75 161 ILE A N 1
ATOM 1278 C CA . ILE A 1 161 ? 1.891 5.238 13.100 1.00 96.75 161 ILE A CA 1
ATOM 1279 C C . ILE A 1 161 ? 0.695 5.944 13.737 1.00 96.75 161 ILE A C 1
ATOM 1281 O O . ILE A 1 161 ? -0.173 5.260 14.270 1.00 96.75 161 ILE A O 1
ATOM 1285 N N . ILE A 1 162 ? 0.578 7.270 13.608 1.00 97.31 162 ILE A N 1
ATOM 1286 C CA . ILE A 1 162 ? -0.566 8.028 14.140 1.00 97.31 162 ILE A CA 1
ATOM 1287 C C . ILE A 1 162 ? -1.882 7.467 13.581 1.00 97.31 162 ILE A C 1
ATOM 1289 O O . ILE A 1 162 ? -2.746 7.051 14.356 1.00 97.31 162 ILE A O 1
ATOM 1293 N N . LYS A 1 163 ? -1.998 7.320 12.254 1.00 96.50 163 LYS A N 1
ATOM 1294 C CA . LYS A 1 163 ? -3.192 6.743 11.605 1.00 96.50 163 LYS A CA 1
ATOM 1295 C C . LYS A 1 163 ? -3.501 5.323 12.081 1.00 96.50 163 LYS A C 1
ATOM 1297 O O . LYS A 1 163 ? -4.666 4.981 12.280 1.00 96.50 163 LYS A O 1
ATOM 1302 N N . ILE A 1 164 ? -2.479 4.485 12.253 1.00 96.25 164 ILE A N 1
ATOM 1303 C CA . ILE A 1 164 ? -2.638 3.121 12.769 1.00 96.25 164 ILE A CA 1
ATOM 1304 C C . ILE A 1 164 ? -3.132 3.156 14.218 1.00 96.25 164 ILE A C 1
ATOM 1306 O O . ILE A 1 164 ? -4.008 2.369 14.561 1.00 96.25 164 ILE A O 1
ATOM 1310 N N . THR A 1 165 ? -2.637 4.074 15.051 1.00 96.31 165 THR A N 1
ATOM 1311 C CA . THR A 1 165 ? -3.084 4.195 16.448 1.00 96.31 165 THR A CA 1
ATOM 1312 C C . THR A 1 165 ? -4.484 4.800 16.602 1.00 96.31 165 THR A C 1
ATOM 1314 O O . THR A 1 165 ? -5.159 4.529 17.595 1.00 96.31 165 THR A O 1
ATOM 1317 N N . GLU A 1 166 ? -4.957 5.587 15.634 1.00 96.69 166 GLU A N 1
ATOM 1318 C CA . GLU A 1 166 ? -6.296 6.195 15.657 1.00 96.69 166 GLU A CA 1
ATOM 1319 C C . GLU A 1 166 ? -7.407 5.246 15.190 1.00 96.69 166 GLU A C 1
ATOM 1321 O O . GLU A 1 166 ? -8.513 5.288 15.732 1.00 96.69 166 GLU A O 1
ATOM 1326 N N . ARG A 1 167 ? -7.132 4.359 14.223 1.00 94.00 167 ARG A N 1
ATOM 1327 C CA . ARG A 1 167 ? -8.139 3.436 13.662 1.00 94.00 167 ARG A CA 1
ATOM 1328 C C . ARG A 1 167 ? -8.857 2.572 14.713 1.00 94.00 167 ARG A C 1
ATOM 1330 O O . ARG A 1 167 ? -10.084 2.520 14.656 1.00 94.00 167 ARG A O 1
ATOM 1337 N N . PRO A 1 168 ? -8.174 1.930 15.683 1.00 96.69 168 PRO A N 1
ATOM 1338 C CA . PRO A 1 168 ? -8.847 1.137 16.712 1.00 96.69 168 PRO A CA 1
ATOM 1339 C C . PRO A 1 168 ? -9.850 1.947 17.536 1.00 96.69 168 PRO A C 1
ATOM 1341 O O . PRO A 1 168 ? -10.932 1.450 17.822 1.00 96.69 168 PRO A O 1
ATOM 1344 N N . LYS A 1 169 ? -9.538 3.213 17.844 1.00 95.69 169 LYS A N 1
ATOM 1345 C CA . LYS A 1 169 ? -10.422 4.088 18.631 1.00 95.69 169 LYS A CA 1
ATOM 1346 C C . LYS A 1 169 ? -11.719 4.397 17.886 1.00 95.69 169 LYS A C 1
ATOM 1348 O O . LYS A 1 169 ? -12.790 4.405 18.481 1.00 95.69 169 LYS A O 1
ATOM 1353 N N . GLN A 1 170 ? -11.627 4.623 16.575 1.00 95.12 170 GLN A N 1
ATOM 1354 C CA . GLN A 1 170 ? -12.802 4.854 15.732 1.00 95.12 170 GLN A CA 1
ATOM 1355 C C . GLN A 1 170 ? -13.683 3.603 15.648 1.00 95.12 170 GLN A C 1
ATOM 1357 O O . GLN A 1 170 ? -14.903 3.703 15.755 1.00 95.12 170 GLN A O 1
ATOM 1362 N N . VAL A 1 171 ? -13.066 2.426 15.499 1.00 95.62 171 VAL A N 1
ATOM 1363 C CA . VAL A 1 171 ? -13.784 1.143 15.472 1.00 95.62 171 VAL A CA 1
ATOM 1364 C C . VAL A 1 171 ? -14.470 0.868 16.812 1.00 95.62 171 VAL A C 1
ATOM 1366 O O . VAL A 1 171 ? -15.635 0.481 16.826 1.00 95.62 171 VAL A O 1
ATOM 1369 N N . GLU A 1 172 ? -13.793 1.113 17.934 1.00 94.94 172 GLU A N 1
ATOM 1370 C CA . GLU A 1 172 ? -14.364 0.958 19.276 1.00 94.94 172 GLU A CA 1
ATOM 1371 C C . GLU A 1 172 ? -15.557 1.898 19.493 1.00 94.94 172 GLU A C 1
ATOM 1373 O O . GLU A 1 172 ? -16.618 1.461 19.937 1.00 94.94 172 GLU A O 1
ATOM 1378 N N . GLN A 1 173 ? -15.435 3.167 19.093 1.00 94.94 173 GLN A N 1
ATOM 1379 C CA . GLN A 1 173 ? -16.528 4.133 19.194 1.00 94.94 173 GLN A CA 1
ATOM 1380 C C . GLN A 1 173 ? -17.751 3.718 18.361 1.00 94.94 173 GLN A C 1
ATOM 1382 O O . GLN A 1 173 ? -18.881 3.805 18.842 1.00 94.94 173 GLN A O 1
ATOM 1387 N N . GLN A 1 174 ? -17.542 3.236 17.133 1.00 93.81 174 GLN A N 1
ATOM 1388 C CA . GLN A 1 174 ? -18.629 2.728 16.289 1.00 93.81 174 GLN A CA 1
ATOM 1389 C C . GLN A 1 174 ? -19.276 1.472 16.881 1.00 93.81 174 GLN A C 1
ATOM 1391 O O . GLN A 1 174 ? -20.498 1.339 16.858 1.00 93.81 174 GLN A O 1
ATOM 1396 N N . ALA A 1 175 ? -18.476 0.565 17.445 1.00 95.00 175 ALA A N 1
ATOM 1397 C CA . ALA A 1 175 ? -18.982 -0.636 18.097 1.00 95.00 175 ALA A CA 1
ATOM 1398 C C . ALA A 1 175 ? -19.839 -0.302 19.330 1.00 95.00 175 ALA A C 1
ATOM 1400 O O . ALA A 1 175 ? -20.875 -0.934 19.537 1.00 95.00 175 ALA A O 1
ATOM 1401 N N . LEU A 1 176 ? -19.452 0.711 20.113 1.00 93.88 176 LEU A N 1
ATOM 1402 C CA . LEU A 1 176 ? -20.243 1.195 21.248 1.00 93.88 176 LEU A CA 1
ATOM 1403 C C . LEU A 1 176 ? -21.591 1.768 20.796 1.00 93.88 176 LEU A C 1
ATOM 1405 O O . LEU A 1 176 ? -22.621 1.350 21.320 1.00 93.88 176 LEU A O 1
ATOM 1409 N N . GLN A 1 177 ? -21.597 2.634 19.778 1.00 93.69 177 GLN A N 1
ATOM 1410 C CA . GLN A 1 177 ? -22.833 3.204 19.221 1.00 93.69 177 GLN A CA 1
ATOM 1411 C C . GLN A 1 177 ? -23.780 2.117 18.699 1.00 93.69 177 GLN A C 1
ATOM 1413 O O . GLN A 1 177 ? -24.956 2.089 19.053 1.00 93.69 177 GLN A O 1
ATOM 1418 N N . LEU A 1 178 ? -23.260 1.160 17.925 1.00 93.38 178 LEU A N 1
ATOM 1419 C CA . LEU A 1 178 ? -24.056 0.034 17.428 1.00 93.38 178 LEU A CA 1
ATOM 1420 C C . LEU A 1 178 ? -24.588 -0.844 18.567 1.00 93.38 178 LEU A C 1
ATOM 1422 O O . LEU A 1 178 ? -25.712 -1.336 18.490 1.00 93.38 178 LEU A O 1
ATOM 1426 N N . SER A 1 179 ? -23.804 -1.041 19.631 1.00 92.81 179 SER A N 1
ATOM 1427 C CA . SER A 1 179 ? -24.242 -1.792 20.810 1.00 92.81 179 SER A CA 1
ATOM 1428 C C . SER A 1 179 ? -25.393 -1.094 21.539 1.00 92.81 179 SER A C 1
ATOM 1430 O O . SER A 1 179 ? -26.326 -1.761 21.986 1.00 92.81 179 SER A O 1
ATOM 1432 N N . GLU A 1 180 ? -25.349 0.233 21.661 1.00 90.31 180 GLU A N 1
ATOM 1433 C CA . GLU A 1 180 ? -26.425 1.032 22.260 1.00 90.31 180 GLU A CA 1
ATOM 1434 C C . GLU A 1 180 ? -27.701 0.990 21.410 1.00 90.31 180 GLU A C 1
ATOM 1436 O O . GLU A 1 180 ? -28.774 0.682 21.935 1.00 90.31 180 GLU A O 1
ATOM 1441 N N . ASP A 1 181 ? -27.575 1.179 20.095 1.00 91.19 181 ASP A N 1
ATOM 1442 C CA . ASP A 1 181 ? -28.697 1.121 19.153 1.00 91.19 181 ASP A CA 1
ATOM 1443 C C . ASP A 1 181 ? -29.385 -0.251 19.149 1.00 91.19 181 ASP A C 1
ATOM 1445 O O . ASP A 1 181 ? -30.616 -0.343 19.106 1.00 91.19 181 ASP A O 1
ATOM 1449 N N . LEU A 1 182 ? -28.605 -1.338 19.199 1.00 92.06 182 LEU A N 1
ATOM 1450 C CA . LEU A 1 182 ? -29.145 -2.697 19.263 1.00 92.06 182 LEU A CA 1
ATOM 1451 C C . LEU A 1 182 ? -29.902 -2.938 20.570 1.00 92.06 182 LEU A C 1
ATOM 1453 O O . LEU A 1 182 ? -31.030 -3.422 20.520 1.00 92.06 182 LEU A O 1
ATOM 1457 N N . LYS A 1 183 ? -29.353 -2.521 21.719 1.00 88.94 183 LYS A N 1
ATOM 1458 C CA . LYS A 1 183 ? -30.048 -2.629 23.016 1.00 88.94 183 LYS A CA 1
ATOM 1459 C C . LYS A 1 183 ? -31.370 -1.866 23.012 1.00 88.94 183 LYS A C 1
ATOM 1461 O O . LYS A 1 183 ? -32.368 -2.358 23.536 1.00 88.94 183 LYS A O 1
ATOM 1466 N N . GLN A 1 184 ? -31.397 -0.673 22.417 1.00 88.94 184 GLN A N 1
ATOM 1467 C CA . GLN A 1 184 ? -32.629 0.101 22.305 1.00 88.94 184 GLN A CA 1
ATOM 1468 C C . GLN A 1 184 ? -33.664 -0.615 21.426 1.00 88.94 184 GLN A C 1
ATOM 1470 O O . GLN A 1 184 ? -34.840 -0.664 21.785 1.00 88.94 184 GLN A O 1
ATOM 1475 N N . LYS A 1 185 ? -33.241 -1.193 20.296 1.00 90.38 185 LYS A N 1
ATOM 1476 C CA . LYS A 1 185 ? -34.127 -1.965 19.411 1.00 90.38 185 LYS A CA 1
ATOM 1477 C C . LYS A 1 185 ? -34.673 -3.222 20.080 1.00 90.38 185 LYS A C 1
ATOM 1479 O O . LYS A 1 185 ? -35.866 -3.478 19.961 1.00 90.38 185 LYS A O 1
ATOM 1484 N N . GLU A 1 186 ? -33.837 -3.966 20.797 1.00 90.75 186 GLU A N 1
ATOM 1485 C CA . GLU A 1 186 ? -34.252 -5.150 21.560 1.00 90.75 186 GLU A CA 1
ATOM 1486 C C . GLU A 1 186 ? -35.305 -4.788 22.613 1.00 90.75 186 GLU A C 1
ATOM 1488 O O . GLU A 1 186 ? -36.337 -5.451 22.713 1.00 90.75 186 GLU A O 1
ATOM 1493 N N . ALA A 1 187 ? -35.097 -3.688 23.346 1.00 87.44 187 ALA A N 1
ATOM 1494 C CA . ALA A 1 187 ? -36.064 -3.215 24.331 1.00 87.44 187 ALA A CA 1
ATOM 1495 C C . ALA A 1 187 ? -37.401 -2.811 23.692 1.00 87.44 187 ALA A C 1
ATOM 1497 O O . ALA A 1 187 ? -38.453 -3.170 24.214 1.00 87.44 187 ALA A O 1
ATOM 1498 N N . LEU A 1 188 ? -37.371 -2.111 22.551 1.00 89.06 188 LEU A N 1
ATOM 1499 C CA . LEU A 1 188 ? -38.583 -1.760 21.804 1.00 89.06 188 LEU A CA 1
ATOM 1500 C C . LEU A 1 188 ? -39.308 -3.002 21.273 1.00 89.06 188 LEU A C 1
ATOM 1502 O O . LEU A 1 188 ? -40.530 -3.070 21.338 1.00 89.06 188 LEU A O 1
ATOM 1506 N N . GLN A 1 189 ? -38.573 -4.000 20.781 1.00 92.81 189 GLN A N 1
ATOM 1507 C CA . GLN A 1 189 ? -39.161 -5.247 20.296 1.00 92.81 189 GLN A CA 1
ATOM 1508 C C . GLN A 1 189 ? -39.828 -6.041 21.427 1.00 92.81 189 GLN A C 1
ATOM 1510 O O . GLN A 1 189 ? -40.905 -6.601 21.229 1.00 92.81 189 GLN A O 1
ATOM 1515 N N . ALA A 1 190 ? -39.213 -6.079 22.610 1.00 89.81 190 ALA A N 1
ATOM 1516 C CA . ALA A 1 190 ? -39.789 -6.739 23.776 1.00 89.81 190 ALA A CA 1
ATOM 1517 C C . ALA A 1 190 ? -41.075 -6.043 24.257 1.00 89.81 190 ALA A C 1
ATOM 1519 O O . ALA A 1 190 ? -42.041 -6.721 24.607 1.00 89.81 190 ALA A O 1
ATOM 1520 N N . THR A 1 191 ? -41.130 -4.705 24.229 1.00 90.75 191 THR A N 1
ATOM 1521 C CA . THR A 1 191 ? -42.334 -3.963 24.641 1.00 90.75 191 THR A CA 1
ATOM 1522 C C . THR A 1 191 ? -43.430 -3.912 23.583 1.00 90.75 191 THR A C 1
ATOM 1524 O O . THR A 1 191 ? -44.600 -3.770 23.942 1.00 90.75 191 THR A O 1
ATOM 1527 N N . GLU A 1 192 ? -43.100 -4.122 22.306 1.00 90.06 192 GLU A N 1
ATOM 1528 C CA . GLU A 1 192 ? -44.076 -4.232 21.212 1.00 90.06 192 GLU A CA 1
ATOM 1529 C C . GLU A 1 192 ? -45.088 -5.363 21.459 1.00 90.06 192 GLU A C 1
ATOM 1531 O O . GLU A 1 192 ? -46.269 -5.219 21.146 1.00 90.06 192 GLU A O 1
ATOM 1536 N N . GLY A 1 193 ? -44.646 -6.470 22.071 1.00 86.25 193 GLY A N 1
ATOM 1537 C CA . GLY A 1 193 ? -45.511 -7.599 22.430 1.00 86.25 193 GLY A CA 1
ATOM 1538 C C . GLY A 1 193 ? -46.466 -7.323 23.597 1.00 86.25 193 GLY A C 1
ATOM 1539 O O . GLY A 1 193 ? -47.435 -8.059 23.769 1.00 86.25 193 GLY A O 1
ATOM 1540 N N . ILE A 1 194 ? -46.208 -6.276 24.387 1.00 87.19 194 ILE A N 1
ATOM 1541 C CA . ILE A 1 194 ? -47.052 -5.870 25.518 1.00 87.19 194 ILE A CA 1
ATOM 1542 C C . ILE A 1 194 ? -48.089 -4.846 25.046 1.00 87.19 194 ILE A C 1
ATOM 1544 O O . ILE A 1 194 ? -49.285 -5.037 25.259 1.00 87.19 194 ILE A O 1
ATOM 1548 N N . GLU A 1 195 ? -47.642 -3.762 24.401 1.00 83.94 195 GLU A N 1
ATOM 1549 C CA . GLU A 1 195 ? -48.523 -2.679 23.955 1.00 83.94 195 GLU A CA 1
ATOM 1550 C C . GLU A 1 195 ? -48.022 -2.022 22.655 1.00 83.94 195 GLU A C 1
ATOM 1552 O O . GLU A 1 195 ? -47.191 -1.113 22.660 1.00 83.94 195 GLU A O 1
ATOM 1557 N N . SER A 1 196 ? -48.583 -2.446 21.522 1.00 86.75 196 SER A N 1
ATOM 1558 C CA . SER A 1 196 ? -48.252 -1.899 20.200 1.00 86.75 196 SER A CA 1
ATOM 1559 C C . SER A 1 196 ? -48.896 -0.517 19.945 1.00 86.75 196 SER A C 1
ATOM 1561 O O . SER A 1 196 ? -50.009 -0.236 20.410 1.00 86.75 196 SER A O 1
ATOM 1563 N N . PRO A 1 197 ? -48.240 0.404 19.212 1.00 88.69 197 PRO A N 1
ATOM 1564 C CA . PRO A 1 197 ? -46.808 0.415 18.910 1.00 88.69 197 PRO A CA 1
ATOM 1565 C C . PRO A 1 197 ? -45.979 0.748 20.156 1.00 88.69 197 PRO A C 1
ATOM 1567 O O . PRO A 1 197 ? -46.392 1.608 20.947 1.00 88.69 197 PRO A O 1
ATOM 1570 N N . ALA A 1 198 ? -44.805 0.132 20.285 1.00 89.06 198 ALA A N 1
ATOM 1571 C CA . ALA A 1 198 ? -43.792 0.506 21.257 1.00 89.06 198 ALA A CA 1
ATOM 1572 C C . ALA A 1 198 ? -43.238 1.892 20.920 1.00 89.06 198 ALA A C 1
ATOM 1574 O O . ALA A 1 198 ? -42.989 2.244 19.763 1.00 89.06 198 ALA A O 1
ATOM 1575 N N . VAL A 1 199 ? -43.051 2.709 21.953 1.00 88.38 199 VAL A N 1
ATOM 1576 C CA . VAL A 1 199 ? -42.579 4.084 21.801 1.00 88.38 199 VAL A CA 1
ATOM 1577 C C . VAL A 1 199 ? -41.316 4.262 22.632 1.00 88.38 199 VAL A C 1
ATOM 1579 O O . VAL A 1 199 ? -41.303 4.005 23.836 1.00 88.38 199 VAL A O 1
ATOM 1582 N N . GLY A 1 200 ? -40.241 4.691 21.967 1.00 87.06 200 GLY A N 1
ATOM 1583 C CA . GLY A 1 200 ? -38.986 5.068 22.616 1.00 87.06 200 GLY A CA 1
ATOM 1584 C C . GLY A 1 200 ? -39.064 6.452 23.264 1.00 87.06 200 GLY A C 1
ATOM 1585 O O . GLY A 1 200 ? -40.138 7.030 23.413 1.00 87.06 200 GLY A O 1
ATOM 1586 N N . PHE A 1 201 ? -37.914 7.024 23.618 1.00 88.94 201 PHE A N 1
ATOM 1587 C CA . PHE A 1 201 ? -37.833 8.357 24.223 1.00 88.94 201 PHE A CA 1
ATOM 1588 C C . PHE A 1 201 ? -38.185 9.460 23.208 1.00 88.94 201 PHE A C 1
ATOM 1590 O O . PHE A 1 201 ? -37.328 9.993 22.510 1.00 88.94 201 PHE A O 1
ATOM 1597 N N . CYS A 1 202 ? -39.465 9.808 23.121 1.00 88.44 202 CYS A N 1
ATOM 1598 C CA . CYS A 1 202 ? -39.990 10.913 22.324 1.00 88.44 202 CYS A CA 1
ATOM 1599 C C . CYS A 1 202 ? -40.691 11.939 23.218 1.00 88.44 202 CYS A C 1
ATOM 1601 O O . CYS A 1 202 ? -41.274 11.604 24.248 1.00 88.44 202 CYS A O 1
ATOM 1603 N N . LYS A 1 203 ? -40.700 13.212 22.833 1.00 91.56 203 LYS A N 1
ATOM 1604 C CA . LYS A 1 203 ? -41.543 14.175 23.545 1.00 91.56 203 LYS A CA 1
ATOM 1605 C C . LYS A 1 203 ? -43.004 13.878 23.199 1.00 91.56 203 LYS A C 1
ATOM 1607 O O . LYS A 1 203 ? -43.297 13.699 22.017 1.00 91.56 203 LYS A O 1
ATOM 1612 N N . PRO A 1 204 ? -43.933 13.868 24.172 1.00 89.06 204 PRO A N 1
ATOM 1613 C CA . PRO A 1 204 ? -45.348 13.635 23.878 1.00 89.06 204 PRO A CA 1
ATOM 1614 C C . PRO A 1 204 ? -45.919 14.600 22.827 1.00 89.06 204 PRO A C 1
ATOM 1616 O O . PRO A 1 204 ? -46.793 14.217 22.060 1.00 89.06 204 PRO A O 1
ATOM 1619 N N . ALA A 1 205 ? -45.385 15.825 22.752 1.00 87.19 205 ALA A N 1
ATOM 1620 C CA . ALA A 1 205 ? -45.775 16.833 21.766 1.00 87.19 205 ALA A CA 1
ATOM 1621 C C . ALA A 1 205 ? -45.367 16.499 20.316 1.00 87.19 205 ALA A C 1
ATOM 1623 O O . ALA A 1 205 ? -46.027 16.949 19.384 1.00 87.19 205 ALA A O 1
ATOM 1624 N N . ASP A 1 206 ? -44.306 15.713 20.117 1.00 88.38 206 ASP A N 1
ATOM 1625 C CA . ASP A 1 206 ? -43.746 15.428 18.787 1.00 88.38 206 ASP A CA 1
ATOM 1626 C C . ASP A 1 206 ? -44.363 14.168 18.148 1.00 88.38 206 ASP A C 1
ATOM 1628 O O . ASP A 1 206 ? -44.107 13.852 16.982 1.00 88.38 206 ASP A O 1
ATOM 1632 N N . TYR A 1 207 ? -45.185 13.428 18.897 1.00 85.62 207 TYR A N 1
ATOM 1633 C CA . TYR A 1 207 ? -45.761 12.167 18.446 1.00 85.62 207 TYR A CA 1
ATOM 1634 C C . TYR A 1 207 ? -47.022 12.390 17.596 1.00 85.62 207 TYR A C 1
ATOM 1636 O O . TYR A 1 207 ? -48.061 12.828 18.083 1.00 85.62 207 TYR A O 1
ATOM 1644 N N . LYS A 1 208 ? -46.958 12.035 16.308 1.00 82.38 208 LYS A N 1
ATOM 1645 C CA . LYS A 1 208 ? -48.030 12.293 15.324 1.00 82.38 208 LYS A CA 1
ATOM 1646 C C . LYS A 1 208 ? -49.128 11.218 15.251 1.00 82.38 208 LYS A C 1
ATOM 1648 O O . LYS A 1 208 ? -49.963 11.269 14.355 1.00 82.38 208 LYS A O 1
ATOM 1653 N N . GLY A 1 209 ? -49.147 10.240 16.158 1.00 78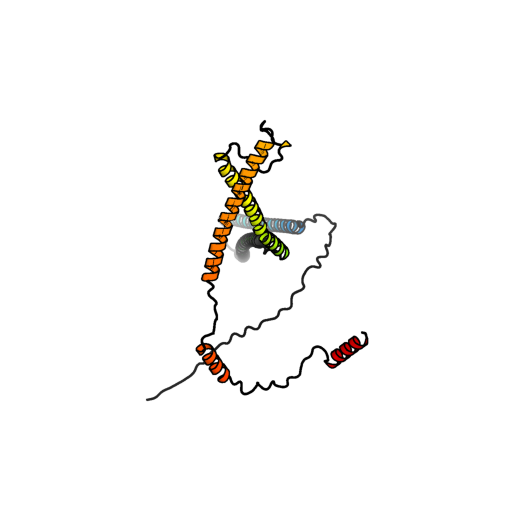.88 209 GLY A N 1
ATOM 1654 C CA . GLY A 1 209 ? -49.998 9.045 16.037 1.00 78.88 209 GLY A CA 1
ATOM 1655 C C . GLY A 1 209 ? -51.436 9.159 16.558 1.00 78.88 209 GLY A C 1
ATOM 1656 O O . GLY A 1 209 ? -52.095 8.135 16.684 1.00 78.88 209 GLY A O 1
ATOM 1657 N N . GLY A 1 210 ? -51.929 10.349 16.921 1.00 76.38 210 GLY A N 1
ATOM 1658 C CA . GLY A 1 210 ? -53.294 10.525 17.458 1.00 76.38 210 GLY A CA 1
ATOM 1659 C C . GLY A 1 210 ? -53.538 9.883 18.836 1.00 76.38 210 GLY A C 1
ATOM 1660 O O . GLY A 1 210 ? -54.665 9.871 19.325 1.00 76.38 210 GLY A O 1
ATOM 1661 N N . ILE A 1 211 ? -52.487 9.356 19.468 1.00 78.19 211 ILE A N 1
ATOM 1662 C CA . ILE A 1 211 ? -52.515 8.756 20.802 1.00 78.19 211 ILE A CA 1
ATOM 1663 C C . ILE A 1 211 ? -52.421 9.873 21.853 1.00 78.19 211 ILE A C 1
ATOM 1665 O O . ILE A 1 211 ? -51.635 10.808 21.704 1.00 78.19 211 ILE A O 1
ATOM 1669 N N . SER A 1 212 ? -53.211 9.771 22.926 1.00 87.44 212 SER A N 1
ATOM 1670 C CA . SER A 1 212 ? -53.158 10.698 24.067 1.00 87.44 212 SER A CA 1
ATOM 1671 C C . SER A 1 212 ? -51.749 10.778 24.671 1.00 87.44 212 SER A C 1
ATOM 1673 O O . SER A 1 212 ? -51.056 9.764 24.779 1.00 87.44 212 SER A O 1
ATOM 1675 N N . SER A 1 213 ? -51.343 11.966 25.134 1.00 88.31 213 SER A N 1
ATOM 1676 C CA . SER A 1 213 ? -50.039 12.194 25.776 1.00 88.31 213 SER A CA 1
ATOM 1677 C C . SER A 1 213 ? -49.769 11.230 26.932 1.00 88.31 213 SER A C 1
ATOM 1679 O O . SER A 1 213 ? -48.646 10.759 27.091 1.00 88.31 213 SER A O 1
ATOM 1681 N N . ASN A 1 214 ? -50.804 10.882 27.700 1.00 89.31 214 ASN A N 1
ATOM 1682 C CA . ASN A 1 214 ? -50.683 9.959 28.827 1.00 89.31 214 ASN A CA 1
ATOM 1683 C C . ASN A 1 214 ? -50.347 8.534 28.370 1.00 89.31 214 ASN A C 1
ATOM 1685 O O . ASN A 1 214 ? -49.521 7.877 28.993 1.00 89.31 214 ASN A O 1
ATOM 1689 N N . ASN A 1 215 ? -50.913 8.078 27.252 1.00 89.38 215 ASN A N 1
ATOM 1690 C CA . ASN A 1 215 ? -50.617 6.750 26.709 1.00 89.38 215 ASN A CA 1
ATOM 1691 C C . ASN A 1 215 ? -49.180 6.670 26.176 1.00 89.38 215 ASN A C 1
ATOM 1693 O O . ASN A 1 215 ? -48.534 5.638 26.309 1.00 89.38 215 ASN A O 1
ATOM 1697 N N . ILE A 1 216 ? -48.643 7.762 25.623 1.00 89.94 216 ILE A N 1
ATOM 1698 C CA . ILE A 1 216 ? -47.231 7.822 25.212 1.00 89.94 216 ILE A CA 1
ATOM 1699 C C . ILE A 1 216 ? -46.314 7.683 26.432 1.00 89.94 216 ILE A C 1
ATOM 1701 O O . ILE A 1 216 ? -45.357 6.915 26.386 1.00 89.94 216 ILE A O 1
ATOM 1705 N N . LEU A 1 217 ? -46.625 8.381 27.529 1.00 91.12 217 LEU A N 1
ATOM 1706 C CA . LEU A 1 217 ? -45.856 8.284 28.773 1.00 91.12 217 LEU A CA 1
ATOM 1707 C C . LEU A 1 217 ? -45.897 6.869 29.364 1.00 91.12 217 LEU A C 1
ATOM 1709 O O . LEU A 1 217 ? -44.864 6.369 29.797 1.00 91.12 217 LEU A O 1
ATOM 1713 N N . ILE A 1 218 ? -47.058 6.207 29.334 1.00 91.44 218 ILE A N 1
ATOM 1714 C CA . ILE A 1 218 ? -47.203 4.812 29.781 1.00 91.44 218 ILE A CA 1
ATOM 1715 C C . ILE A 1 218 ? -46.327 3.883 28.929 1.00 91.44 218 ILE A C 1
ATOM 1717 O O . ILE A 1 218 ? -45.529 3.118 29.468 1.00 91.44 218 ILE A O 1
ATOM 1721 N N . LYS A 1 219 ? -46.388 4.007 27.599 1.00 91.94 219 LYS A N 1
ATOM 1722 C CA . LYS A 1 219 ? -45.569 3.207 26.672 1.00 91.94 219 LYS A CA 1
ATOM 1723 C C . LYS A 1 219 ? -44.070 3.425 26.870 1.00 91.94 219 LYS A C 1
ATOM 1725 O O . LYS A 1 219 ? -43.290 2.476 26.839 1.00 91.94 219 LYS A O 1
ATOM 1730 N N . GLN A 1 220 ? -43.660 4.664 27.121 1.00 91.38 220 GLN A N 1
ATOM 1731 C CA . GLN A 1 220 ? -42.273 4.991 27.445 1.00 91.38 220 GLN A CA 1
ATOM 1732 C C . GLN A 1 220 ? -41.830 4.407 28.778 1.00 91.38 220 GLN A C 1
ATOM 1734 O O . GLN A 1 220 ? -40.722 3.881 28.860 1.00 91.38 220 GLN A O 1
ATOM 1739 N N . ALA A 1 221 ? -42.681 4.475 29.803 1.00 93.62 221 ALA A N 1
ATOM 1740 C CA . ALA A 1 221 ? -42.407 3.871 31.099 1.00 93.62 221 ALA A CA 1
ATOM 1741 C C . ALA A 1 221 ? -42.228 2.351 30.969 1.00 93.62 221 ALA A C 1
ATOM 1743 O O . ALA A 1 221 ? -41.279 1.806 31.525 1.00 93.62 221 ALA A O 1
ATOM 1744 N N . ASN A 1 222 ? -43.049 1.681 30.154 1.00 92.62 222 ASN A N 1
ATOM 1745 C CA . ASN A 1 222 ? -42.892 0.252 29.869 1.00 92.62 222 ASN A CA 1
ATOM 1746 C C . ASN A 1 222 ? -41.533 -0.052 29.212 1.00 92.62 222 ASN A C 1
ATOM 1748 O O . ASN A 1 222 ? -40.831 -0.970 29.637 1.00 92.62 222 ASN A O 1
ATOM 1752 N N . THR A 1 223 ? -41.105 0.758 28.239 1.00 91.69 223 THR A N 1
ATOM 1753 C CA . THR A 1 223 ? -39.771 0.636 27.619 1.00 91.69 223 THR A CA 1
ATOM 1754 C C . THR A 1 223 ? -38.639 0.896 28.621 1.00 91.69 223 THR A C 1
ATOM 1756 O O . THR A 1 223 ? -37.639 0.180 28.615 1.00 91.69 223 THR A O 1
ATOM 1759 N N . GLN A 1 224 ? -38.786 1.875 29.520 1.00 92.25 224 GLN A N 1
ATOM 1760 C CA . GLN A 1 224 ? -37.809 2.140 30.585 1.00 92.25 224 GLN A CA 1
ATOM 1761 C C . GLN A 1 224 ? -37.696 0.969 31.566 1.00 92.25 224 GLN A C 1
ATOM 1763 O O . GLN A 1 224 ? -36.584 0.586 31.919 1.00 92.25 224 GLN A O 1
ATOM 1768 N N . ILE A 1 225 ? -38.822 0.374 31.972 1.00 94.62 225 ILE A N 1
ATOM 1769 C CA . ILE A 1 225 ? -38.840 -0.807 32.844 1.00 94.62 225 ILE A CA 1
ATOM 1770 C C . ILE A 1 225 ? -38.112 -1.969 32.167 1.00 94.62 225 ILE A C 1
ATOM 1772 O O . ILE A 1 225 ? -37.243 -2.575 32.787 1.00 94.62 225 ILE A O 1
ATOM 1776 N N . GLN A 1 226 ? -38.387 -2.237 30.888 1.00 90.88 226 GLN A N 1
ATOM 1777 C CA . GLN A 1 226 ? -37.708 -3.305 30.150 1.00 90.88 226 GLN A CA 1
ATOM 1778 C C . GLN A 1 226 ? -36.188 -3.088 30.075 1.00 90.88 226 GLN A C 1
ATOM 1780 O O . GLN A 1 226 ? -35.408 -4.027 30.259 1.00 90.88 226 GLN A O 1
ATOM 1785 N N . LEU A 1 227 ? -35.751 -1.846 29.844 1.00 90.75 227 LEU A N 1
ATOM 1786 C CA . LEU A 1 227 ? -34.332 -1.485 29.873 1.00 90.75 227 LEU A CA 1
ATOM 1787 C C . LEU A 1 227 ? -33.719 -1.702 31.265 1.00 90.75 227 LEU A C 1
ATOM 1789 O O . LEU A 1 227 ? -32.623 -2.252 31.357 1.00 90.75 227 LEU A O 1
ATOM 1793 N N . LEU A 1 228 ? -34.419 -1.322 32.340 1.00 92.69 228 LEU A N 1
ATOM 1794 C CA . LEU A 1 228 ? -33.962 -1.530 33.719 1.00 92.69 228 LEU A CA 1
ATOM 1795 C C . LEU A 1 228 ? -33.841 -3.016 34.070 1.00 92.69 228 LEU A C 1
ATOM 1797 O O . LEU A 1 228 ? -32.826 -3.414 34.633 1.00 92.69 228 LEU A O 1
ATOM 1801 N N . VAL A 1 229 ? -34.822 -3.840 33.690 1.00 94.44 229 VAL A N 1
ATOM 1802 C CA . VAL A 1 229 ? -34.766 -5.301 33.869 1.00 94.44 229 VAL A CA 1
ATOM 1803 C C . VAL A 1 229 ? -33.551 -5.877 33.143 1.00 94.44 229 VAL A C 1
ATOM 1805 O O . VAL A 1 229 ? -32.752 -6.585 33.746 1.00 94.44 229 VAL A O 1
ATOM 1808 N N . THR A 1 230 ? -33.333 -5.474 31.888 1.00 91.12 230 THR A N 1
ATOM 1809 C CA . THR A 1 230 ? -32.175 -5.921 31.095 1.00 91.12 230 THR A CA 1
ATOM 1810 C C . THR A 1 230 ? -30.840 -5.517 31.741 1.00 91.12 230 THR A C 1
ATOM 1812 O O . THR A 1 230 ? -29.851 -6.245 31.648 1.00 91.12 230 THR A O 1
ATOM 1815 N N . ILE A 1 231 ? -30.769 -4.339 32.374 1.00 90.62 231 ILE A N 1
ATOM 1816 C CA . ILE A 1 231 ? -29.577 -3.895 33.114 1.00 90.62 231 ILE A CA 1
ATOM 1817 C C . ILE A 1 231 ? -29.371 -4.748 34.368 1.00 90.62 231 ILE A C 1
ATOM 1819 O O . ILE A 1 231 ? -28.238 -5.151 34.622 1.00 90.62 231 ILE A O 1
ATOM 1823 N N . LEU A 1 232 ? -30.433 -5.043 35.123 1.00 94.50 232 LEU A N 1
ATOM 1824 C CA . LEU A 1 232 ? -30.363 -5.867 36.332 1.00 94.50 232 LEU A CA 1
ATOM 1825 C C . LEU A 1 232 ? -29.887 -7.291 36.020 1.00 94.50 232 LEU A C 1
ATOM 1827 O O . LEU A 1 232 ? -28.933 -7.748 36.638 1.00 94.50 232 LEU A O 1
ATOM 1831 N N . GLU A 1 233 ? -30.444 -7.943 34.996 1.00 93.69 233 GLU A N 1
ATOM 1832 C CA . GLU A 1 233 ? -30.004 -9.279 34.557 1.00 93.69 233 GLU A CA 1
ATOM 1833 C C . GLU A 1 233 ? -28.514 -9.297 34.167 1.00 93.69 233 GLU A C 1
ATOM 1835 O O . GLU A 1 233 ? -27.768 -10.231 34.474 1.00 93.69 233 GLU A O 1
ATOM 1840 N N . LYS A 1 234 ? -28.039 -8.231 33.506 1.00 91.31 234 LYS A N 1
ATOM 1841 C CA . LYS A 1 234 ? -26.617 -8.080 33.158 1.00 91.31 234 LYS A CA 1
ATOM 1842 C C . LYS A 1 234 ? -25.744 -7.816 34.383 1.00 91.31 234 LYS A C 1
ATOM 1844 O O . LYS A 1 234 ? -24.606 -8.285 34.400 1.00 91.31 234 LYS A O 1
ATOM 1849 N N . LEU A 1 235 ? -26.244 -7.084 35.378 1.00 93.44 235 LEU A N 1
ATOM 1850 C CA . LEU A 1 235 ? -25.545 -6.836 36.638 1.00 93.44 235 LEU A CA 1
ATOM 1851 C C . LEU A 1 235 ? -25.373 -8.143 37.418 1.00 93.44 235 LEU A C 1
ATOM 1853 O O . LEU A 1 235 ? -24.255 -8.461 37.802 1.00 93.44 235 LEU A O 1
ATOM 1857 N N . GLU A 1 236 ? -26.434 -8.940 37.546 1.00 95.44 236 GLU A N 1
ATOM 1858 C CA . GLU A 1 236 ? -26.387 -10.261 38.183 1.00 95.44 236 GLU A CA 1
ATOM 1859 C C . GLU A 1 236 ? -25.388 -11.189 37.474 1.00 95.44 236 GLU A C 1
ATOM 1861 O O . GLU A 1 236 ? -24.553 -11.831 38.115 1.00 95.44 236 GLU A O 1
ATOM 1866 N N . SER A 1 237 ? -25.395 -11.206 36.136 1.00 94.56 237 SER A N 1
ATOM 1867 C CA . SER A 1 237 ? -24.417 -11.968 35.349 1.00 94.56 237 SER A CA 1
ATOM 1868 C C . SER A 1 237 ? -22.975 -11.489 35.571 1.00 94.56 237 SER A C 1
ATOM 1870 O O . SER A 1 237 ? -22.047 -12.301 35.644 1.00 94.56 237 SER A O 1
ATOM 1872 N N . LEU A 1 238 ? -22.756 -10.174 35.680 1.00 91.44 238 LEU A N 1
ATOM 1873 C CA . LEU A 1 238 ? -21.441 -9.603 35.975 1.00 91.44 238 LEU A CA 1
ATOM 1874 C C . LEU A 1 238 ? -20.984 -9.928 37.396 1.00 91.44 238 LEU A C 1
ATOM 1876 O O . LEU A 1 238 ? -19.837 -10.335 37.563 1.00 91.44 238 LEU A O 1
ATOM 1880 N N . GLU A 1 239 ? -21.858 -9.810 38.392 1.00 94.06 239 GLU A N 1
ATOM 1881 C CA . GLU A 1 239 ? -21.574 -10.189 39.778 1.00 94.06 239 GLU A CA 1
ATOM 1882 C C . GLU A 1 239 ? -21.187 -11.667 39.876 1.00 94.06 239 GLU A C 1
ATOM 1884 O O . GLU A 1 239 ? -20.196 -12.008 40.523 1.00 94.06 239 GLU A O 1
ATOM 1889 N N . GLU A 1 240 ? -21.891 -12.553 39.166 1.00 93.81 240 GLU A N 1
ATOM 1890 C CA . GLU A 1 240 ? -21.544 -13.973 39.123 1.00 93.81 240 GLU A CA 1
ATOM 1891 C C . GLU A 1 240 ? -20.157 -14.203 38.496 1.00 93.81 240 GLU A C 1
ATOM 1893 O O . GLU A 1 240 ? -19.373 -15.029 38.974 1.00 93.81 240 GLU A O 1
ATOM 1898 N N . ARG A 1 241 ? -19.819 -13.462 37.434 1.00 92.12 241 ARG A N 1
ATOM 1899 C CA . ARG A 1 241 ? -18.501 -13.541 36.786 1.00 92.12 241 ARG A CA 1
ATOM 1900 C C . ARG A 1 241 ? -17.386 -13.008 37.676 1.00 92.12 241 ARG A C 1
ATOM 1902 O O . ARG A 1 241 ? -16.340 -13.649 37.740 1.00 92.12 241 ARG A O 1
ATOM 1909 N N . VAL A 1 242 ? -17.598 -11.883 38.355 1.00 90.12 242 VAL A N 1
ATOM 1910 C CA . VAL A 1 242 ? -16.638 -11.321 39.318 1.00 90.12 242 VAL A CA 1
ATOM 1911 C C . VAL A 1 242 ? -16.413 -12.313 40.448 1.00 90.12 242 VAL A C 1
ATOM 1913 O O . VAL A 1 242 ? -15.275 -12.689 40.695 1.00 90.12 242 VAL A O 1
ATOM 1916 N N . LYS A 1 243 ? -17.482 -12.865 41.028 1.00 92.50 243 LYS A N 1
ATOM 1917 C CA . LYS A 1 243 ? -17.387 -13.889 42.073 1.00 92.50 243 LYS A CA 1
ATOM 1918 C C . LYS A 1 243 ? -16.621 -15.135 41.614 1.00 92.50 243 LYS A C 1
ATOM 1920 O O . LYS A 1 243 ? -15.859 -15.705 42.388 1.00 92.50 243 LYS A O 1
ATOM 1925 N N . LYS A 1 244 ? -16.797 -15.570 40.360 1.00 91.25 244 LYS A N 1
ATOM 1926 C CA . LYS A 1 244 ? -16.013 -16.673 39.769 1.00 91.25 244 LYS A CA 1
ATOM 1927 C C . LYS A 1 244 ? -14.539 -16.305 39.601 1.00 91.25 244 LYS A C 1
ATOM 1929 O O . LYS A 1 244 ? -13.687 -17.149 39.852 1.00 91.25 244 LYS A O 1
ATOM 1934 N N . LEU A 1 245 ? -14.231 -15.085 39.166 1.00 86.56 245 LEU A N 1
ATOM 1935 C CA . LEU A 1 245 ? -12.851 -14.612 39.033 1.00 86.56 245 LEU A CA 1
ATOM 1936 C C . LEU A 1 245 ? -12.172 -14.496 40.400 1.00 86.56 245 LEU A C 1
ATOM 1938 O O . LEU A 1 245 ? -11.096 -15.050 40.564 1.00 86.56 245 LEU A O 1
ATOM 1942 N N . GLU A 1 246 ? -12.836 -13.910 41.394 1.00 85.62 246 GLU A N 1
ATOM 1943 C CA . GLU A 1 246 ? -12.348 -13.832 42.777 1.00 85.62 246 GLU A CA 1
ATOM 1944 C C . GLU A 1 246 ? -12.167 -15.220 43.409 1.00 85.62 246 GLU A C 1
ATOM 1946 O O . GLU A 1 246 ? -11.200 -15.460 44.123 1.00 85.62 246 GLU A O 1
ATOM 1951 N N . ALA A 1 247 ? -13.059 -16.175 43.122 1.00 82.56 247 ALA A N 1
ATOM 1952 C CA . ALA A 1 247 ? -12.909 -17.553 43.591 1.00 82.56 247 ALA A CA 1
ATOM 1953 C C . ALA A 1 247 ? -11.741 -18.295 42.913 1.00 82.56 247 ALA A C 1
ATOM 1955 O O . ALA A 1 247 ? -11.135 -19.176 43.522 1.00 82.56 247 ALA A O 1
ATOM 1956 N N . ASN A 1 248 ? -11.423 -17.947 41.664 1.00 72.94 248 ASN A N 1
ATOM 1957 C CA . ASN A 1 248 ? -10.256 -18.467 40.950 1.00 72.94 248 ASN A CA 1
ATOM 1958 C C . ASN A 1 248 ? -8.957 -17.745 41.363 1.00 72.94 248 ASN A C 1
ATOM 1960 O O . ASN A 1 248 ? -7.884 -18.340 41.292 1.00 72.94 248 ASN A O 1
ATOM 1964 N N . GLU A 1 249 ? -9.053 -16.508 41.854 1.00 62.22 249 GLU A N 1
ATOM 1965 C CA . GLU A 1 249 ? -8.007 -15.762 42.560 1.00 62.22 249 GLU A CA 1
ATOM 1966 C C . GLU A 1 249 ? -8.040 -16.045 44.074 1.00 62.22 249 GLU A C 1
ATOM 1968 O O . GLU A 1 249 ? -7.972 -15.137 44.904 1.00 62.22 249 GLU A O 1
ATOM 1973 N N . ALA A 1 250 ? -8.114 -17.323 44.469 1.00 54.47 250 ALA A N 1
ATOM 1974 C CA . ALA A 1 250 ? -7.785 -17.704 45.842 1.00 54.47 250 ALA A CA 1
ATOM 1975 C C . ALA A 1 250 ? -6.442 -17.051 46.232 1.00 54.47 250 ALA A C 1
ATOM 1977 O O . ALA A 1 250 ? -5.533 -17.002 45.395 1.00 54.47 250 ALA A O 1
ATOM 1978 N N . PRO A 1 251 ? -6.294 -16.525 47.465 1.00 55.53 251 PRO A N 1
ATOM 1979 C CA . PRO A 1 251 ? -5.171 -15.679 47.819 1.00 55.53 251 PRO A CA 1
ATOM 1980 C C . PRO A 1 251 ? -3.895 -16.477 47.619 1.00 55.53 251 PRO A C 1
ATOM 1982 O O . PRO A 1 251 ? -3.594 -17.410 48.364 1.00 55.53 251 PRO A O 1
ATOM 1985 N N . VAL A 1 252 ? -3.130 -16.080 46.610 1.00 53.69 252 VAL A N 1
ATOM 1986 C CA . VAL A 1 252 ? -1.739 -16.462 46.445 1.00 53.69 252 VAL A CA 1
ATOM 1987 C C . VAL A 1 252 ? -0.976 -15.777 47.582 1.00 53.69 252 VAL A C 1
ATOM 1989 O O . VAL A 1 252 ? -0.240 -14.815 47.394 1.00 53.69 252 VAL A O 1
ATOM 1992 N N . GLN A 1 253 ? -1.148 -16.283 48.805 1.00 49.00 253 GLN A N 1
ATOM 1993 C CA . GLN A 1 253 ? -0.070 -16.317 49.775 1.00 49.00 253 GLN A CA 1
ATOM 1994 C C . GLN A 1 253 ? 0.990 -17.235 49.162 1.00 49.00 253 GLN A C 1
ATOM 1996 O O . GLN A 1 253 ? 1.099 -18.411 49.489 1.00 49.00 253 GLN A O 1
ATOM 2001 N N . GLN A 1 254 ? 1.749 -16.698 48.206 1.00 50.62 254 GLN A N 1
ATOM 2002 C CA . GLN A 1 254 ? 3.068 -17.198 47.864 1.00 50.62 254 GLN A CA 1
ATOM 2003 C C . GLN A 1 254 ? 3.946 -16.973 49.100 1.00 50.62 254 GLN A C 1
ATOM 2005 O O . GLN A 1 254 ? 4.771 -16.064 49.154 1.00 50.62 254 GLN A O 1
ATOM 2010 N N . THR A 1 255 ? 3.794 -17.821 50.114 1.00 50.84 255 THR A N 1
ATOM 2011 C CA . THR A 1 255 ? 4.982 -18.290 50.809 1.00 50.84 255 THR A CA 1
ATOM 2012 C C . THR A 1 255 ? 5.747 -19.084 49.758 1.00 50.84 255 THR A C 1
ATOM 2014 O O . THR A 1 255 ? 5.427 -20.227 49.436 1.00 50.84 255 THR A O 1
ATOM 2017 N N . LEU A 1 256 ? 6.691 -18.402 49.100 1.00 56.28 256 LEU A N 1
ATOM 2018 C CA . LEU A 1 256 ? 7.723 -19.049 48.298 1.00 56.28 256 LEU A CA 1
ATOM 2019 C C . LEU A 1 256 ? 8.211 -20.273 49.090 1.00 56.28 256 LEU A C 1
ATOM 2021 O O . LEU A 1 256 ? 8.535 -20.102 50.265 1.00 56.28 256 LEU A O 1
ATOM 2025 N N . PRO A 1 257 ? 8.232 -21.484 48.504 1.00 66.44 257 PRO A N 1
ATOM 2026 C CA . PRO A 1 257 ? 8.677 -22.674 49.213 1.00 66.44 257 PRO A CA 1
ATOM 2027 C C . PRO A 1 257 ? 10.045 -22.411 49.840 1.00 66.44 257 PRO A C 1
ATOM 2029 O O . PRO A 1 257 ? 10.970 -21.994 49.136 1.00 66.44 257 PRO A O 1
ATOM 2032 N N . ASP A 1 258 ? 10.181 -22.652 51.146 1.00 63.00 258 ASP A N 1
ATOM 2033 C CA . ASP A 1 258 ? 11.418 -22.400 51.900 1.00 63.00 258 ASP A CA 1
ATOM 2034 C C . ASP A 1 258 ? 12.646 -23.079 51.261 1.00 63.00 258 ASP A C 1
ATOM 2036 O O . ASP A 1 258 ? 13.774 -22.612 51.412 1.00 63.00 258 ASP A O 1
ATOM 2040 N N . GLU A 1 259 ? 12.440 -24.133 50.465 1.00 67.19 259 GLU A N 1
ATOM 2041 C CA . GLU A 1 259 ? 13.476 -24.789 49.659 1.00 67.19 259 GLU A CA 1
ATOM 2042 C C . GLU A 1 259 ? 14.131 -23.883 48.608 1.00 67.19 259 GLU A C 1
ATOM 2044 O O . GLU A 1 259 ? 15.334 -24.007 48.364 1.00 67.19 259 GLU A O 1
ATOM 2049 N N . ILE A 1 260 ? 13.383 -22.965 47.986 1.00 71.69 260 ILE A N 1
ATOM 2050 C CA . ILE A 1 260 ? 13.920 -22.042 46.974 1.00 71.69 260 ILE A CA 1
ATOM 2051 C C . ILE A 1 260 ? 14.752 -20.957 47.658 1.00 71.69 260 ILE A C 1
ATOM 2053 O O . ILE A 1 260 ? 15.843 -20.624 47.194 1.00 71.69 260 ILE A O 1
ATOM 2057 N N . ILE A 1 261 ? 14.274 -20.452 48.798 1.00 74.06 261 ILE A N 1
ATOM 2058 C CA . ILE A 1 261 ? 14.995 -19.464 49.609 1.00 74.06 261 ILE A CA 1
ATOM 2059 C C . ILE A 1 261 ? 16.287 -20.080 50.156 1.00 74.06 261 ILE A C 1
ATOM 2061 O O . ILE A 1 261 ? 17.343 -19.447 50.108 1.00 74.06 261 ILE A O 1
ATOM 2065 N N . LYS A 1 262 ? 16.239 -21.340 50.601 1.00 75.75 262 LYS A N 1
ATOM 2066 C CA . LYS A 1 262 ? 17.412 -22.061 51.099 1.00 75.75 262 LYS A CA 1
ATOM 2067 C C . LYS A 1 262 ? 18.441 -22.329 49.993 1.00 75.75 262 LYS A C 1
ATOM 2069 O O . LYS A 1 262 ? 19.614 -22.023 50.188 1.00 75.75 262 LYS A O 1
ATOM 2074 N N . ASN A 1 263 ? 18.007 -22.759 48.804 1.00 76.00 263 ASN A N 1
ATOM 2075 C CA . ASN A 1 263 ? 18.891 -22.939 47.642 1.00 76.00 263 ASN A CA 1
ATOM 2076 C C . ASN A 1 263 ? 19.517 -21.623 47.148 1.00 76.00 263 ASN A C 1
ATOM 2078 O O . ASN A 1 263 ? 20.676 -21.600 46.730 1.00 76.00 263 ASN A O 1
ATOM 2082 N N . LEU A 1 264 ? 18.768 -20.516 47.181 1.00 75.75 264 LEU A N 1
ATOM 2083 C CA . LEU A 1 264 ? 19.294 -19.194 46.827 1.00 75.75 264 LEU A CA 1
ATOM 2084 C C . LEU A 1 264 ? 20.290 -18.686 47.871 1.00 75.75 264 LEU A C 1
ATOM 2086 O O . LEU A 1 264 ? 21.335 -18.162 47.497 1.00 75.75 264 LEU A O 1
ATOM 2090 N N . SER A 1 265 ? 20.009 -18.886 49.160 1.00 75.81 265 SER A N 1
ATOM 2091 C CA . SER A 1 265 ? 20.923 -18.553 50.258 1.00 75.81 265 SER A CA 1
ATOM 2092 C C . SER A 1 265 ? 22.246 -19.319 50.145 1.00 75.81 265 SER A C 1
ATOM 2094 O O . SER A 1 265 ? 23.317 -18.714 50.202 1.00 75.81 265 SER A O 1
ATOM 2096 N N . GLU A 1 266 ? 22.188 -20.627 49.881 1.00 77.69 266 GLU A N 1
ATOM 2097 C CA . GLU A 1 266 ? 23.375 -21.466 49.681 1.00 77.69 266 GLU A CA 1
ATOM 2098 C C . GLU A 1 266 ? 24.174 -21.038 48.438 1.00 77.69 266 GLU A C 1
ATOM 2100 O O . GLU A 1 266 ? 25.402 -20.940 48.490 1.00 77.69 266 GLU A O 1
ATOM 2105 N N . ARG A 1 267 ? 23.497 -20.684 47.335 1.00 74.38 267 ARG A N 1
ATOM 2106 C CA . ARG A 1 267 ? 24.161 -20.151 46.132 1.00 74.38 267 ARG A CA 1
ATOM 2107 C C . ARG A 1 267 ? 24.790 -18.777 46.348 1.00 74.38 267 ARG A C 1
ATOM 2109 O O . ARG A 1 267 ? 25.861 -18.528 45.809 1.00 74.38 267 ARG A O 1
ATOM 2116 N N . ILE A 1 268 ? 24.167 -17.895 47.125 1.00 72.88 268 ILE A N 1
ATOM 2117 C CA . ILE A 1 268 ? 24.720 -16.567 47.426 1.00 72.88 268 ILE A CA 1
ATOM 2118 C C . ILE A 1 268 ? 25.927 -16.684 48.367 1.00 72.88 268 ILE A C 1
ATOM 2120 O O . ILE A 1 268 ? 26.921 -15.997 48.154 1.00 72.88 268 ILE A O 1
ATOM 2124 N N . GLN A 1 269 ? 25.895 -17.590 49.350 1.00 70.44 269 GLN A N 1
ATOM 2125 C CA . GLN A 1 269 ? 27.047 -17.850 50.224 1.00 70.44 269 GLN A CA 1
ATOM 2126 C C . GLN A 1 269 ? 28.222 -18.506 49.482 1.00 70.44 269 GLN A C 1
ATOM 2128 O O . GLN A 1 269 ? 29.377 -18.203 49.779 1.00 70.44 269 GLN A O 1
ATOM 2133 N N . ALA A 1 270 ? 27.948 -19.357 48.487 1.00 68.88 270 ALA A N 1
ATOM 2134 C CA . ALA A 1 270 ? 28.980 -19.930 47.620 1.00 68.88 270 ALA A CA 1
ATOM 2135 C C . ALA A 1 270 ? 29.642 -18.882 46.704 1.00 68.88 270 ALA A C 1
ATOM 2137 O O . ALA A 1 270 ? 30.799 -19.042 46.318 1.00 68.88 270 ALA A O 1
ATOM 2138 N N . ILE A 1 271 ? 28.948 -17.781 46.397 1.00 62.09 271 ILE A N 1
ATOM 2139 C CA . ILE A 1 271 ? 29.493 -16.615 45.688 1.00 62.09 271 ILE A CA 1
ATOM 2140 C C . ILE A 1 271 ? 30.008 -15.608 46.733 1.00 62.09 271 ILE A C 1
ATOM 2142 O O . ILE A 1 271 ? 29.640 -14.436 46.756 1.00 62.09 271 ILE A O 1
ATOM 2146 N N . SER A 1 272 ? 30.883 -16.059 47.635 1.00 57.62 272 SER A N 1
ATOM 2147 C CA . SER A 1 272 ? 31.712 -15.133 48.407 1.00 57.62 272 SER A CA 1
ATOM 2148 C C . SER A 1 272 ? 32.729 -14.529 47.440 1.00 57.62 272 SER A C 1
ATOM 2150 O O . SER A 1 272 ? 33.716 -15.166 47.072 1.00 57.62 272 SER A O 1
ATOM 2152 N N . ILE A 1 273 ? 32.448 -13.315 46.963 1.00 62.09 273 ILE A N 1
ATOM 2153 C CA . ILE A 1 273 ? 33.354 -12.509 46.138 1.00 62.09 273 ILE A CA 1
ATOM 2154 C C . ILE A 1 273 ? 34.528 -12.090 47.030 1.00 62.09 273 ILE A C 1
ATOM 2156 O O . ILE A 1 273 ? 34.580 -10.981 47.565 1.00 62.09 273 ILE A O 1
ATOM 2160 N N . HIS A 1 274 ? 35.465 -13.008 47.245 1.00 59.47 274 HIS A N 1
ATOM 2161 C CA . HIS A 1 274 ? 36.768 -12.669 47.779 1.00 59.47 274 HIS A CA 1
ATOM 2162 C C . HIS A 1 274 ? 37.582 -12.017 46.660 1.00 59.47 274 HIS A C 1
ATOM 2164 O O . HIS A 1 274 ? 37.824 -12.610 45.616 1.00 59.47 274 HIS A O 1
ATOM 2170 N N . GLU A 1 275 ? 37.963 -10.770 46.937 1.00 59.69 275 GLU A N 1
ATOM 2171 C CA . GLU A 1 275 ? 38.783 -9.860 46.134 1.00 59.69 275 GLU A CA 1
ATOM 2172 C C . GLU A 1 275 ? 38.063 -9.140 44.984 1.00 59.69 275 GLU A C 1
ATOM 2174 O O . 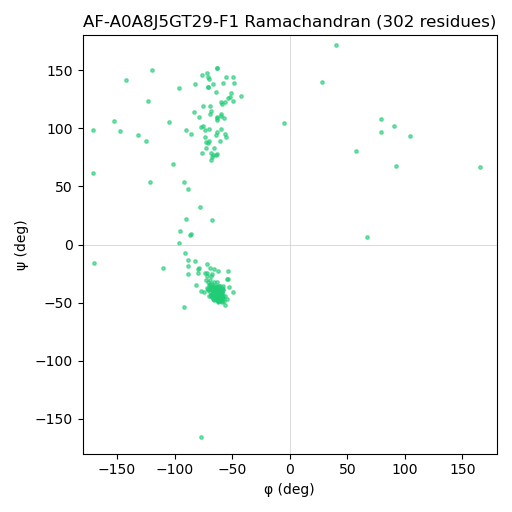GLU A 1 275 ? 37.972 -9.599 43.848 1.00 59.69 275 GLU A O 1
ATOM 2179 N N . LYS A 1 276 ? 37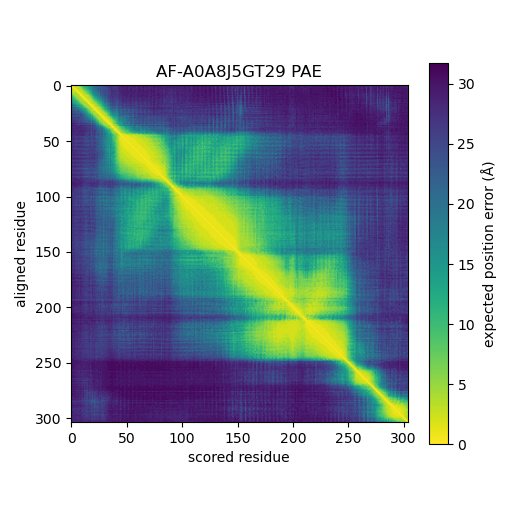.636 -7.899 45.277 1.00 60.53 276 LYS A N 1
ATOM 2180 C CA . LYS A 1 276 ? 37.478 -6.860 44.251 1.00 60.53 276 LYS A CA 1
ATOM 2181 C C . LYS A 1 276 ? 38.770 -6.813 43.421 1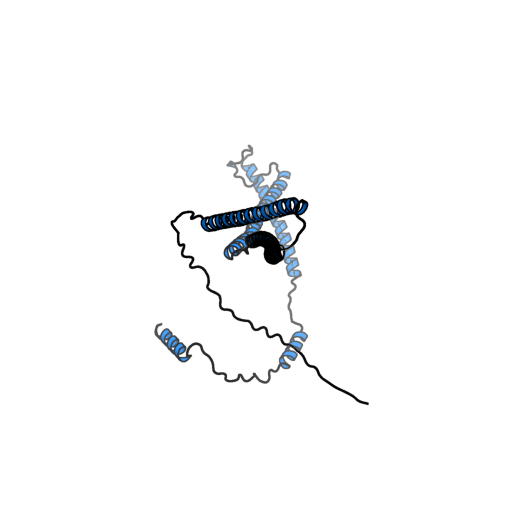.00 60.53 276 LYS A C 1
ATOM 2183 O O . LYS A 1 276 ? 39.829 -6.570 44.010 1.00 60.53 276 LYS A O 1
ATOM 2188 N N . PRO A 1 277 ? 38.712 -6.980 42.090 1.00 57.19 277 PRO A N 1
ATOM 2189 C CA . PRO A 1 277 ? 39.874 -6.779 41.237 1.00 57.19 277 PRO A CA 1
ATOM 2190 C C . PRO A 1 277 ? 40.455 -5.384 41.498 1.00 57.19 277 PRO A C 1
ATOM 2192 O O . PRO A 1 277 ? 39.728 -4.391 41.454 1.00 57.19 277 PRO A O 1
ATOM 2195 N N . LYS A 1 278 ? 41.753 -5.290 41.814 1.00 63.69 278 LYS A N 1
ATOM 2196 C CA . LYS A 1 278 ? 42.440 -3.996 41.927 1.00 63.69 278 LYS A CA 1
ATOM 2197 C C . LYS A 1 278 ? 42.423 -3.327 40.556 1.00 63.69 278 LYS A C 1
ATOM 2199 O O . LYS A 1 278 ? 43.156 -3.740 39.662 1.00 63.69 278 LYS A O 1
ATOM 2204 N N . GLU A 1 279 ? 41.608 -2.289 40.406 1.00 64.50 279 GLU A N 1
ATOM 2205 C CA . GLU A 1 279 ? 41.668 -1.398 39.252 1.00 64.50 279 GLU A CA 1
ATOM 2206 C C . GLU A 1 279 ? 43.092 -0.837 39.144 1.00 64.50 279 GLU A C 1
ATOM 2208 O O . GLU A 1 279 ? 43.638 -0.263 40.095 1.00 64.50 279 GLU A O 1
ATOM 2213 N N . SER A 1 280 ? 43.742 -1.056 38.000 1.00 62.19 280 SER A N 1
ATOM 2214 C CA . SER A 1 280 ? 45.041 -0.454 37.736 1.00 62.19 280 SER A CA 1
ATOM 2215 C C . SER A 1 280 ? 44.852 1.062 37.685 1.00 62.19 280 SER A C 1
ATOM 2217 O O . SER A 1 280 ? 43.934 1.564 37.038 1.00 62.19 280 SER A O 1
ATOM 2219 N N . LYS A 1 281 ? 45.699 1.812 38.402 1.00 59.91 281 LYS A N 1
ATOM 2220 C CA . LYS A 1 281 ? 45.698 3.282 38.392 1.00 59.91 281 LYS A CA 1
ATOM 2221 C C . LYS A 1 281 ? 46.127 3.785 37.009 1.00 59.91 281 LYS A C 1
ATOM 2223 O O . LYS A 1 281 ? 47.275 4.169 36.802 1.00 59.91 281 LYS A O 1
ATOM 2228 N N . GLY A 1 282 ? 45.215 3.729 36.048 1.00 68.38 282 GLY A N 1
ATOM 2229 C CA . GLY A 1 282 ? 45.363 4.334 34.738 1.00 68.38 282 GLY A CA 1
ATOM 2230 C C . GLY A 1 282 ? 45.265 5.853 34.842 1.00 68.38 282 GLY A C 1
ATOM 2231 O O . GLY A 1 282 ? 44.556 6.399 35.688 1.00 68.38 282 GLY A O 1
ATOM 2232 N N . ARG A 1 283 ? 45.994 6.553 33.973 1.00 66.81 283 ARG A N 1
ATOM 2233 C CA . ARG A 1 283 ? 45.922 8.011 33.848 1.00 66.81 283 ARG A CA 1
ATOM 2234 C C . ARG A 1 283 ? 44.508 8.384 33.388 1.00 66.81 283 ARG A C 1
ATOM 2236 O O . ARG A 1 283 ? 44.155 8.099 32.246 1.00 66.81 283 ARG A O 1
ATOM 2243 N N . LEU A 1 284 ? 43.714 8.988 34.275 1.00 63.59 284 LEU A N 1
ATOM 2244 C CA . LEU A 1 284 ? 42.367 9.474 33.970 1.00 63.59 284 LEU A CA 1
ATOM 2245 C C . LEU A 1 284 ? 42.464 10.466 32.799 1.00 63.59 284 LEU A C 1
ATOM 2247 O O . LEU A 1 284 ? 43.020 11.555 32.946 1.00 63.59 284 LEU A O 1
ATOM 2251 N N . ARG A 1 285 ? 41.984 10.080 31.614 1.00 65.81 285 ARG A N 1
ATOM 2252 C CA . ARG A 1 285 ? 41.850 11.002 30.483 1.00 65.81 285 ARG A CA 1
ATOM 2253 C C . ARG A 1 285 ? 40.513 11.707 30.629 1.00 65.81 285 ARG A C 1
ATOM 2255 O O . ARG A 1 285 ? 39.482 11.164 30.253 1.00 65.81 285 ARG A O 1
ATOM 2262 N N . VAL A 1 286 ? 40.541 12.888 31.225 1.00 74.75 286 VAL A N 1
ATOM 2263 C CA . VAL A 1 286 ? 39.365 13.748 31.356 1.00 74.75 286 VAL A CA 1
ATOM 2264 C C . VAL A 1 286 ? 39.400 14.760 30.212 1.00 74.75 286 VAL A C 1
ATOM 2266 O O . VAL A 1 286 ? 40.459 15.310 29.920 1.00 74.75 286 VAL A O 1
ATOM 2269 N N . PHE A 1 287 ? 38.268 14.977 29.538 1.00 68.25 287 PHE A N 1
ATOM 2270 C CA . PHE A 1 287 ? 38.149 15.941 28.431 1.00 68.25 287 PHE A CA 1
ATOM 2271 C C . PHE A 1 287 ? 38.333 17.396 28.904 1.00 68.25 287 PHE A C 1
ATOM 2273 O O . PHE A 1 287 ? 38.689 18.276 28.124 1.00 68.25 287 PHE A O 1
ATOM 2280 N N . THR A 1 288 ? 38.130 17.641 30.199 1.00 71.69 288 THR A N 1
ATOM 2281 C CA . THR A 1 288 ? 38.223 18.955 30.838 1.00 71.69 288 THR A CA 1
ATOM 2282 C C . THR A 1 288 ? 38.854 18.792 32.217 1.00 71.69 288 THR A C 1
ATOM 2284 O O . THR A 1 288 ? 38.596 17.798 32.899 1.00 71.69 288 THR A O 1
ATOM 2287 N N . ASP A 1 289 ? 39.710 19.736 32.612 1.00 79.06 289 ASP A N 1
ATOM 2288 C CA . ASP A 1 289 ? 40.403 19.708 33.902 1.00 79.06 289 ASP A CA 1
ATOM 2289 C C . ASP A 1 289 ? 39.377 19.689 35.059 1.00 79.06 289 ASP A C 1
ATOM 2291 O O . ASP A 1 289 ? 38.566 20.618 35.162 1.00 79.06 289 ASP A O 1
ATOM 2295 N N . PRO A 1 290 ? 39.380 18.666 35.940 1.00 79.06 290 PRO A N 1
ATOM 2296 C CA . PRO A 1 290 ? 38.430 18.553 37.048 1.00 79.06 290 PRO A CA 1
ATOM 2297 C C . PRO A 1 290 ? 38.370 19.795 37.945 1.00 79.06 290 PRO A C 1
ATOM 2299 O O . PRO A 1 290 ? 37.317 20.109 38.503 1.00 79.06 290 PRO A O 1
ATOM 2302 N N . PHE A 1 291 ? 39.478 20.531 38.071 1.00 81.88 291 PHE A N 1
ATOM 2303 C CA . PHE A 1 291 ? 39.524 21.744 38.887 1.00 81.88 291 PHE A CA 1
ATOM 2304 C C . PHE A 1 291 ? 38.757 22.918 38.262 1.00 81.88 291 PHE A C 1
ATOM 2306 O O . PHE A 1 291 ? 38.243 23.764 38.997 1.00 81.88 291 PHE A O 1
ATOM 2313 N N . GLN A 1 292 ? 38.625 22.967 36.932 1.00 83.75 292 GLN A N 1
ATOM 2314 C CA . GLN A 1 292 ? 37.836 24.003 36.256 1.00 83.75 292 GLN A CA 1
ATOM 2315 C C . GLN A 1 292 ? 36.339 23.818 36.515 1.00 83.75 292 GLN A C 1
ATOM 2317 O O . GLN A 1 292 ? 35.671 24.777 36.899 1.00 83.75 292 GLN A O 1
ATOM 2322 N N . ILE A 1 293 ? 35.844 22.579 36.425 1.00 83.31 293 ILE A N 1
ATOM 2323 C CA . ILE A 1 293 ? 34.439 22.236 36.708 1.00 83.31 293 ILE A CA 1
ATOM 2324 C C . ILE A 1 293 ? 34.070 22.635 38.141 1.00 83.31 293 ILE A C 1
ATOM 2326 O O . ILE A 1 293 ? 33.031 23.246 38.383 1.00 83.31 293 ILE A O 1
ATOM 2330 N N . LEU A 1 294 ? 34.951 22.341 39.101 1.00 83.81 294 LEU A N 1
ATOM 2331 C CA . LEU A 1 294 ? 34.698 22.635 40.510 1.00 83.81 294 LEU A CA 1
ATOM 2332 C C . LEU A 1 294 ? 34.627 24.146 40.782 1.00 83.81 294 LEU A C 1
ATOM 2334 O O . LEU A 1 294 ? 33.781 24.601 41.552 1.00 83.81 294 LEU A O 1
ATOM 2338 N N . LYS A 1 295 ? 35.469 24.935 40.108 1.00 86.31 295 LYS A N 1
ATOM 2339 C CA . LYS A 1 295 ? 35.454 26.399 40.208 1.00 86.31 295 LYS A CA 1
ATOM 2340 C C . LYS A 1 295 ? 34.204 27.009 39.562 1.00 86.31 295 LYS A C 1
ATOM 2342 O O . LYS A 1 295 ? 33.644 27.960 40.106 1.00 86.31 295 LYS A O 1
ATOM 2347 N N . GLU A 1 296 ? 33.752 26.464 38.434 1.00 86.06 296 GLU A N 1
ATOM 2348 C CA . GLU A 1 296 ? 32.510 26.886 37.775 1.00 86.06 296 GLU A CA 1
ATOM 2349 C C . GLU A 1 296 ? 31.273 26.598 38.630 1.00 86.06 296 GLU A C 1
ATOM 2351 O O . GLU A 1 296 ? 30.417 27.471 38.777 1.00 86.06 296 GLU A O 1
ATOM 2356 N N . GLU A 1 297 ? 31.185 25.415 39.241 1.00 83.94 297 GLU A N 1
ATOM 2357 C CA . GLU A 1 297 ? 30.068 25.063 40.125 1.00 83.94 297 GLU A CA 1
ATOM 2358 C C . GLU A 1 297 ? 30.037 25.937 41.386 1.00 83.94 297 GLU A C 1
ATOM 2360 O O . GLU A 1 297 ? 28.984 26.468 41.745 1.00 83.94 297 GLU A O 1
ATOM 2365 N N . GLN A 1 298 ? 31.193 26.207 42.004 1.00 84.00 298 GLN A N 1
ATOM 2366 C CA . GLN A 1 298 ? 31.272 27.143 43.131 1.00 84.00 298 GLN A CA 1
ATOM 2367 C C . GLN A 1 298 ? 30.816 28.557 42.738 1.00 84.00 298 GLN A C 1
ATOM 2369 O O . GLN A 1 298 ? 30.059 29.196 43.473 1.00 84.00 298 GLN A O 1
ATOM 2374 N N . ALA A 1 299 ? 31.200 29.037 41.551 1.00 80.31 299 ALA A N 1
ATOM 2375 C CA . ALA A 1 299 ? 30.763 30.340 41.052 1.00 80.31 299 ALA A CA 1
ATOM 2376 C C . ALA A 1 299 ? 29.249 30.399 40.772 1.00 80.31 299 ALA A C 1
ATOM 2378 O O . ALA A 1 299 ? 28.636 31.453 40.961 1.00 80.31 299 ALA A O 1
ATOM 2379 N N . LYS A 1 300 ? 28.626 29.286 40.361 1.00 78.88 300 LYS A N 1
ATOM 2380 C CA . LYS A 1 300 ? 27.166 29.190 40.191 1.00 78.88 300 LYS A CA 1
ATOM 2381 C C . LYS A 1 300 ? 26.429 29.228 41.530 1.00 78.88 300 LYS A C 1
ATOM 2383 O O . LYS A 1 300 ? 25.383 29.864 41.611 1.00 78.88 300 LYS A O 1
ATOM 2388 N N . THR A 1 301 ? 26.972 28.611 42.581 1.00 70.62 301 THR A N 1
ATOM 2389 C CA . THR A 1 301 ? 26.333 28.605 43.912 1.00 70.62 301 THR A CA 1
ATOM 2390 C C . THR A 1 301 ? 26.385 29.947 44.642 1.00 70.62 301 THR A C 1
ATOM 2392 O O . THR A 1 301 ? 25.518 30.206 45.463 1.00 70.62 301 THR A O 1
ATOM 2395 N N . VAL A 1 302 ? 27.348 30.819 44.325 1.00 67.62 302 VAL A N 1
ATOM 2396 C CA . VAL A 1 302 ? 27.466 32.163 44.934 1.00 67.62 302 VAL A CA 1
ATOM 2397 C C . VAL A 1 302 ? 26.544 33.193 44.256 1.00 67.62 302 VAL A C 1
ATOM 2399 O O . VAL A 1 302 ? 26.310 34.269 44.796 1.00 67.62 302 VAL A O 1
ATOM 2402 N N . LYS A 1 303 ? 25.999 32.878 43.072 1.00 58.12 303 LYS A N 1
ATOM 2403 C CA . LYS A 1 303 ? 25.067 33.745 42.325 1.00 58.12 303 LYS A CA 1
ATOM 2404 C C . LYS A 1 303 ? 23.580 33.425 42.561 1.00 58.12 303 LYS A C 1
ATOM 2406 O O . LYS A 1 303 ? 22.741 33.927 41.814 1.00 58.12 303 LYS A O 1
ATOM 2411 N N . LYS A 1 304 ? 23.255 32.600 43.557 1.00 49.09 304 LYS A N 1
ATOM 2412 C CA . LYS A 1 304 ? 21.888 32.343 44.037 1.00 49.09 304 LYS A CA 1
ATOM 2413 C C . LYS A 1 304 ? 21.716 32.937 45.425 1.00 49.09 304 LYS A C 1
ATOM 2415 O O . LYS A 1 304 ? 20.595 33.417 45.687 1.00 49.09 304 LYS A O 1
#

Foldseek 3Di:
DDDDDDDDDDDDDPDPPDPPDDPPPPDDPPVPPPPVDDDPDPCPVVVVVVVVVVVVVVVVVVVVVVVVVVVVVVVVVVVVVVVVVVPDDDDDPPPVVVVVVVVVVVVVVVVVVVVVVVVVVVVVVVVVVVVVVVVVVVVVVVVVVCVVVPPQDPVSVVVVVVVVVVVVVVVVVVVVVVVVVVLLVVLQVVLCVVDPRQAEDDQLVVDPPPDDSVVNVVSHVSSVVSSVVVVVVVVVVVVVVVVVVVVVPPPPPPPPPVVVVVVVVVVVVVPPPDDDDPDDPDDDPDPDDPVVVVVVVVVVVVVD

Radius of gyration: 52.23 Å; Cα contacts (8 Å, |Δi|>4): 38; chains: 1; bounding box: 117×83×134 Å